Protein AF-0000000067284542 (afdb_homodimer)

Structure (mmCIF, N/CA/C/O backbone):
data_AF-0000000067284542-model_v1
#
loop_
_entity.id
_entity.type
_entity.pdbx_description
1 polymer 'GAF domain-containing protein'
#
loop_
_atom_site.group_PDB
_atom_site.id
_atom_site.type_symbol
_atom_site.label_atom_id
_atom_site.label_alt_id
_atom_site.label_comp_id
_atom_site.label_asym_id
_atom_site.label_entity_id
_atom_site.label_seq_id
_atom_site.pdbx_PDB_ins_code
_atom_site.Cartn_x
_atom_site.Cartn_y
_atom_site.Cartn_z
_atom_site.occupancy
_atom_site.B_iso_or_equiv
_atom_site.auth_seq_id
_atom_site.auth_comp_id
_atom_site.auth_asym_id
_atom_site.auth_atom_id
_atom_site.pdbx_PDB_model_num
ATOM 1 N N . MET A 1 1 ? 24.297 -19.547 13.609 1 17.02 1 MET A N 1
ATOM 2 C CA . MET A 1 1 ? 22.984 -20 13.156 1 17.02 1 MET A CA 1
ATOM 3 C C . MET A 1 1 ? 22.016 -18.828 13.039 1 17.02 1 MET A C 1
ATOM 5 O O . MET A 1 1 ? 21.391 -18.438 14.031 1 17.02 1 MET A O 1
ATOM 9 N N . SER A 1 2 ? 22.281 -17.828 12.344 1 18.28 2 SER A N 1
ATOM 10 C CA . SER A 1 2 ? 22.031 -16.391 12.359 1 18.28 2 SER A CA 1
ATOM 11 C C . SER A 1 2 ? 20.609 -16.062 11.906 1 18.28 2 SER A C 1
ATOM 13 O O . SER A 1 2 ? 20.219 -16.422 10.797 1 18.28 2 SER A O 1
ATOM 15 N N . ASP A 1 3 ? 19.688 -16.25 12.758 1 23.16 3 ASP A N 1
ATOM 16 C CA . ASP A 1 3 ? 18.234 -16.375 12.742 1 23.16 3 ASP A CA 1
ATOM 17 C C . ASP A 1 3 ? 17.609 -15.328 11.82 1 23.16 3 ASP A C 1
ATOM 19 O O . ASP A 1 3 ? 17.75 -14.125 12.047 1 23.16 3 ASP A O 1
ATOM 23 N N . LEU A 1 4 ? 17.766 -15.523 10.625 1 24.36 4 LEU A N 1
ATOM 24 C CA . LEU A 1 4 ? 17.438 -14.742 9.438 1 24.36 4 LEU A CA 1
ATOM 25 C C . LEU A 1 4 ? 16.047 -14.141 9.562 1 24.36 4 LEU A C 1
ATOM 27 O O . LEU A 1 4 ? 15.047 -14.867 9.602 1 24.36 4 LEU A O 1
ATOM 31 N N . ILE A 1 5 ? 15.891 -13.195 10.461 1 27.8 5 ILE A N 1
ATOM 32 C CA . ILE A 1 5 ? 14.773 -12.453 11.047 1 27.8 5 ILE A CA 1
ATOM 33 C C . ILE A 1 5 ? 13.859 -11.938 9.938 1 27.8 5 ILE A C 1
ATOM 35 O O . ILE A 1 5 ? 14.305 -11.234 9.023 1 27.8 5 ILE A O 1
ATOM 39 N N . LEU A 1 6 ? 13.07 -12.875 9.305 1 33.69 6 LEU A N 1
ATOM 40 C CA . LEU A 1 6 ? 11.875 -12.336 8.672 1 33.69 6 LEU A CA 1
ATOM 41 C C . LEU A 1 6 ? 11.68 -10.867 9.031 1 33.69 6 LEU A C 1
ATOM 43 O O . LEU A 1 6 ? 12.055 -10.438 10.125 1 33.69 6 LEU A O 1
ATOM 47 N N . PRO A 1 7 ? 11.656 -10.008 8.109 1 40 7 PRO A N 1
ATOM 48 C CA . PRO A 1 7 ? 11.328 -8.781 8.836 1 40 7 PRO A CA 1
ATOM 49 C C . PRO A 1 7 ? 10.406 -9.031 10.031 1 40 7 PRO A C 1
ATOM 51 O O . PRO A 1 7 ? 9.477 -9.828 9.938 1 40 7 PRO A O 1
ATOM 54 N N . LYS A 1 8 ? 10.953 -8.906 11.164 1 45.09 8 LYS A N 1
ATOM 55 C CA . LYS A 1 8 ? 10.383 -9.273 12.453 1 45.09 8 LYS A CA 1
ATOM 56 C C . LYS A 1 8 ? 8.875 -9.047 12.477 1 45.09 8 LYS A C 1
ATOM 58 O O . LYS A 1 8 ? 8.125 -9.852 13.023 1 45.09 8 LYS A O 1
ATOM 63 N N . ALA A 1 9 ? 8.586 -8.133 11.547 1 44.72 9 ALA A N 1
ATOM 64 C CA . ALA A 1 9 ? 7.191 -7.719 11.633 1 44.72 9 ALA A CA 1
ATOM 65 C C . ALA A 1 9 ? 6.281 -8.703 10.898 1 44.72 9 ALA A C 1
ATOM 67 O O . ALA A 1 9 ? 5.227 -9.086 11.414 1 44.72 9 ALA A O 1
ATOM 68 N N . ILE A 1 10 ? 6.648 -8.969 9.594 1 48.41 10 ILE A N 1
ATOM 69 C CA . ILE A 1 10 ? 5.852 -9.969 8.891 1 48.41 10 ILE A CA 1
ATOM 70 C C . ILE A 1 10 ? 5.961 -11.312 9.594 1 48.41 10 ILE A C 1
ATOM 72 O O . ILE A 1 10 ? 4.965 -12.023 9.758 1 48.41 10 ILE A O 1
ATOM 76 N N . LYS A 1 11 ? 7.184 -11.5 9.945 1 49.31 11 LYS A N 1
ATOM 77 C CA . LYS A 1 11 ? 7.363 -12.703 10.75 1 49.31 11 LYS A CA 1
ATOM 78 C C . LYS A 1 11 ? 6.461 -12.688 11.977 1 49.31 11 LYS A C 1
ATOM 80 O O . LYS A 1 11 ? 5.836 -13.695 12.305 1 49.31 11 LYS A O 1
ATOM 85 N N . SER A 1 12 ? 6.59 -11.492 12.602 1 50.06 12 SER A N 1
ATOM 86 C CA . SER A 1 12 ? 5.754 -11.359 13.789 1 50.06 12 SER A CA 1
ATOM 87 C C . SER A 1 12 ? 4.277 -11.492 13.445 1 50.06 12 SER A C 1
ATOM 89 O O . SER A 1 12 ? 3.512 -12.109 14.188 1 50.06 12 SER A O 1
ATOM 91 N N . LEU A 1 13 ? 3.959 -10.812 12.328 1 51.06 13 LEU A N 1
ATOM 92 C CA . LEU A 1 13 ? 2.582 -11 11.883 1 51.06 13 LEU A CA 1
ATOM 93 C C . LEU A 1 13 ? 2.279 -12.477 11.648 1 51.06 13 LEU A C 1
ATOM 95 O O . LEU A 1 13 ? 1.198 -12.953 12 1 51.06 13 LEU A O 1
ATOM 99 N N . LEU A 1 14 ? 3.299 -12.969 11.023 1 51.66 14 LEU A N 1
ATOM 100 C CA . LEU A 1 14 ? 3.113 -14.383 10.711 1 51.66 14 LEU A CA 1
ATOM 101 C C . LEU A 1 14 ? 3.221 -15.234 11.977 1 51.66 14 LEU A C 1
ATOM 103 O O . LEU A 1 14 ? 2.52 -16.234 12.117 1 51.66 14 LEU A O 1
ATOM 107 N N . ASP A 1 15 ? 4.078 -14.711 12.797 1 50.41 15 ASP A N 1
ATOM 108 C CA . ASP A 1 15 ? 4.332 -15.5 14 1 50.41 15 ASP A CA 1
ATOM 109 C C . ASP A 1 15 ? 3.318 -15.172 15.094 1 50.41 15 ASP A C 1
ATOM 111 O O . ASP A 1 15 ? 2.996 -16.016 15.922 1 50.41 15 ASP A O 1
ATOM 115 N N . THR A 1 16 ? 3.133 -13.852 15.297 1 47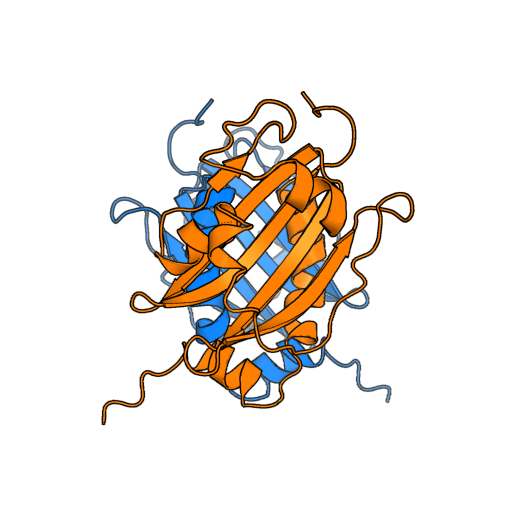 16 THR A N 1
ATOM 116 C CA . THR A 1 16 ? 2.391 -13.438 16.484 1 47 16 THR A CA 1
ATOM 117 C C . THR A 1 16 ? 0.889 -13.586 16.266 1 47 16 THR A C 1
ATOM 119 O O . THR A 1 16 ? 0.092 -13.305 17.156 1 47 16 THR A O 1
ATOM 122 N N . HIS A 1 17 ? 0.528 -14.398 15.531 1 41.69 17 HIS A N 1
ATOM 123 C CA . HIS A 1 17 ? -0.893 -14.641 15.312 1 41.69 17 HIS A CA 1
ATOM 124 C C . HIS A 1 17 ? -1.644 -13.336 15.07 1 41.69 17 HIS A C 1
ATOM 126 O O . HIS A 1 17 ? -2.848 -13.25 15.32 1 41.69 17 HIS A O 1
ATOM 132 N N . SER A 1 18 ? -0.883 -12.328 15.047 1 48.72 18 SER A N 1
ATOM 133 C CA . SER A 1 18 ? -1.688 -11.164 14.68 1 48.72 18 SER A CA 1
ATOM 134 C C . SER A 1 18 ? -2.264 -11.312 13.273 1 48.72 18 SER A C 1
ATOM 136 O O . SER A 1 18 ? -1.591 -11.82 12.375 1 48.72 18 SER A O 1
ATOM 138 N N . ASP A 1 19 ? -3.525 -11.312 13.125 1 57.19 19 ASP A N 1
ATOM 139 C CA . ASP A 1 19 ? -4.281 -11.508 11.891 1 57.19 19 ASP A CA 1
ATOM 140 C C . ASP A 1 19 ? -3.875 -10.484 10.836 1 57.19 19 ASP A C 1
ATOM 142 O O . ASP A 1 19 ? -4.188 -9.297 10.961 1 57.19 19 ASP A O 1
ATOM 146 N N . PRO A 1 20 ? -2.949 -10.922 9.922 1 62.97 20 PRO A N 1
ATOM 147 C CA . PRO A 1 20 ? -2.553 -10.008 8.852 1 62.97 20 PRO A CA 1
ATOM 148 C C . PRO A 1 20 ? -3.744 -9.297 8.211 1 62.97 20 PRO A C 1
ATOM 150 O O . PRO A 1 20 ? -3.594 -8.195 7.672 1 62.97 20 PRO A O 1
ATOM 153 N N . ASN A 1 21 ? -4.875 -9.867 8.297 1 65.88 21 ASN A N 1
ATOM 154 C CA . ASN A 1 21 ? -6.074 -9.273 7.727 1 65.88 21 ASN A CA 1
ATOM 155 C C . ASN A 1 21 ? -6.387 -7.918 8.359 1 65.88 21 ASN A C 1
ATOM 157 O O . ASN A 1 21 ? -6.895 -7.02 7.695 1 65.88 21 ASN A O 1
ATOM 161 N N . SER A 1 22 ? -6.004 -7.887 9.508 1 63.91 22 SER A N 1
ATOM 162 C CA . SER A 1 22 ? -6.355 -6.668 10.234 1 63.91 22 SER A CA 1
ATOM 163 C C . SER A 1 22 ? -5.59 -5.465 9.688 1 63.91 22 SER A C 1
ATOM 165 O O . SER A 1 22 ? -6.102 -4.344 9.688 1 63.91 22 SER A O 1
ATOM 167 N N . VAL A 1 23 ? -4.426 -5.641 9.234 1 65.25 23 VAL A N 1
ATOM 168 C CA . VAL A 1 23 ? -3.609 -4.551 8.711 1 65.25 23 VAL A CA 1
ATOM 169 C C . VAL A 1 23 ? -3.963 -4.297 7.246 1 65.25 23 VAL A C 1
ATOM 171 O O . VAL A 1 23 ? -4.09 -3.145 6.824 1 65.25 23 VAL A O 1
ATOM 174 N N . PHE A 1 24 ? -4.23 -5.258 6.598 1 77.69 24 PHE A N 1
ATOM 175 C CA . PHE A 1 24 ? -4.355 -5.113 5.152 1 77.69 24 PHE A CA 1
ATOM 176 C C . PHE A 1 2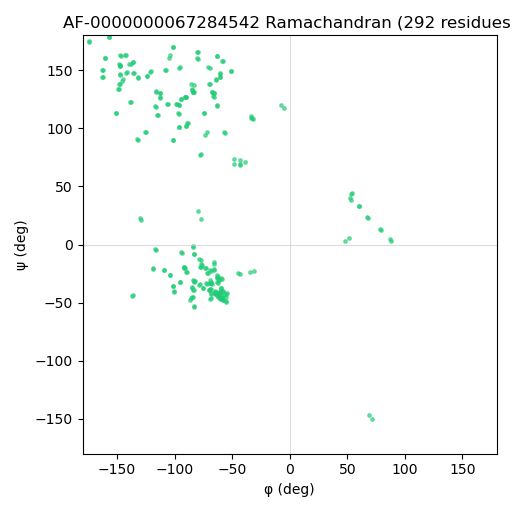4 ? -5.797 -4.809 4.762 1 77.69 24 PHE A C 1
ATOM 178 O O . PHE A 1 24 ? -6.047 -4.23 3.701 1 77.69 24 PHE A O 1
ATOM 185 N N . ALA A 1 25 ? -6.676 -5.125 5.633 1 78.31 25 ALA A N 1
ATOM 186 C CA . ALA A 1 25 ? -8.086 -4.906 5.324 1 78.31 25 ALA A CA 1
ATOM 187 C C . ALA A 1 25 ? -8.367 -3.428 5.074 1 78.31 25 ALA A C 1
ATOM 189 O O . ALA A 1 25 ? -9.008 -3.07 4.082 1 78.31 25 ALA A O 1
ATOM 190 N N . PRO A 1 26 ? -7.867 -2.59 5.938 1 74.62 26 PRO A N 1
ATOM 191 C CA . PRO A 1 26 ? -8.109 -1.178 5.629 1 74.62 26 PRO A CA 1
ATOM 192 C C . PRO A 1 26 ? -7.191 -0.647 4.531 1 74.62 26 PRO A C 1
ATOM 194 O O . PRO A 1 26 ? -7.512 0.349 3.881 1 74.62 26 PRO A O 1
ATOM 197 N N . LEU A 1 27 ? -6.145 -1.252 4.254 1 83.12 27 LEU A N 1
ATOM 198 C CA . LEU A 1 27 ? -5.117 -0.747 3.348 1 83.12 27 LEU A CA 1
ATOM 199 C C . LEU A 1 27 ? -5.469 -1.056 1.897 1 83.12 27 LEU A C 1
ATOM 201 O O . LEU A 1 27 ? -5.289 -0.211 1.017 1 83.12 27 LEU A O 1
ATOM 205 N N . LEU A 1 28 ? -6.008 -2.213 1.666 1 89.44 28 LEU A N 1
ATOM 206 C CA . LEU A 1 28 ? -6.156 -2.658 0.285 1 89.44 28 LEU A CA 1
ATOM 207 C C . LEU A 1 28 ? -7.219 -1.838 -0.44 1 89.44 28 LEU A C 1
ATOM 209 O O . LEU A 1 28 ? -7.043 -1.476 -1.605 1 89.44 28 LEU A O 1
ATOM 213 N N . PRO A 1 29 ? -8.344 -1.497 0.25 1 88.81 29 PRO A N 1
ATOM 214 C CA . PRO A 1 29 ? -9.281 -0.619 -0.456 1 88.81 29 PRO A CA 1
ATOM 215 C C . PRO A 1 29 ? -8.648 0.717 -0.849 1 88.81 29 PRO A C 1
ATOM 217 O O . PRO A 1 29 ? -8.898 1.219 -1.949 1 88.81 29 PRO A O 1
ATOM 220 N N . VAL A 1 30 ? -7.855 1.212 -0.046 1 86.44 30 VAL A N 1
ATOM 221 C CA . VAL A 1 30 ? -7.188 2.484 -0.302 1 86.44 30 VAL A CA 1
ATOM 222 C C . VAL A 1 30 ? -6.195 2.326 -1.451 1 86.44 30 VAL A C 1
ATOM 224 O O . VAL A 1 30 ? -6.137 3.172 -2.348 1 86.44 30 VAL A O 1
ATOM 227 N N . LEU A 1 31 ? -5.496 1.272 -1.45 1 89.75 31 LEU A N 1
ATOM 228 C CA . LEU A 1 31 ? -4.559 1.01 -2.537 1 89.75 31 LEU A CA 1
ATOM 229 C C . LEU A 1 31 ? -5.301 0.806 -3.855 1 89.75 31 LEU A C 1
ATOM 231 O O . LEU A 1 31 ? -4.848 1.269 -4.906 1 89.75 31 LEU A O 1
ATOM 235 N N . GLY A 1 32 ? -6.391 0.102 -3.725 1 92.12 32 GLY A N 1
ATOM 236 C CA . GLY A 1 32 ? -7.215 -0.051 -4.914 1 92.12 32 GLY A CA 1
ATOM 237 C C . GLY A 1 32 ? -7.617 1.273 -5.531 1 92.12 32 GLY A C 1
ATOM 238 O O . GLY A 1 32 ? -7.547 1.443 -6.75 1 92.12 32 GLY A O 1
ATOM 239 N N . GLU A 1 33 ? -7.973 2.158 -4.699 1 88.25 33 GLU A N 1
ATOM 240 C CA . GLU A 1 33 ? -8.383 3.484 -5.156 1 88.25 33 GLU A CA 1
ATOM 241 C C . GLU A 1 33 ? -7.203 4.258 -5.734 1 88.25 33 GLU A C 1
ATOM 243 O O . GLU A 1 33 ? -7.297 4.812 -6.832 1 88.25 33 GLU A O 1
ATOM 248 N N . VAL A 1 34 ? -6.125 4.238 -5.047 1 87.38 34 VAL A N 1
ATOM 249 C CA . VAL A 1 34 ? -4.961 5.031 -5.43 1 87.38 34 VAL A CA 1
ATOM 250 C C . VAL A 1 34 ? -4.363 4.48 -6.723 1 87.38 34 VAL A C 1
ATOM 252 O O . VAL A 1 34 ? -3.93 5.246 -7.59 1 87.38 34 VAL A O 1
ATOM 255 N N . LEU A 1 35 ? -4.434 3.223 -6.91 1 89.94 35 LEU A N 1
ATOM 256 C CA . LEU A 1 35 ? -3.844 2.59 -8.086 1 89.94 35 LEU A CA 1
ATOM 257 C C . LEU A 1 35 ? -4.875 2.439 -9.195 1 89.94 35 LEU A C 1
ATOM 259 O O . LEU A 1 35 ? -4.539 2.014 -10.305 1 89.94 35 LEU A O 1
ATOM 263 N N . GLN A 1 36 ? -6.098 2.775 -8.828 1 90 36 GLN A N 1
ATOM 264 C CA . GLN A 1 36 ? -7.211 2.664 -9.766 1 90 36 GLN A CA 1
ATOM 265 C C . GLN A 1 36 ? -7.289 1.262 -10.367 1 90 36 GLN A C 1
ATOM 267 O O . GLN A 1 36 ? -7.438 1.106 -11.578 1 90 36 GLN A O 1
ATOM 272 N N . CYS A 1 37 ? -7.129 0.3 -9.539 1 94.88 37 CYS A N 1
ATOM 273 C CA . CYS A 1 37 ? -7.25 -1.083 -9.984 1 94.88 37 CYS A CA 1
ATOM 274 C C . CYS A 1 37 ? -8.609 -1.663 -9.602 1 94.88 37 CYS A C 1
ATOM 276 O O . CYS A 1 37 ? -9.398 -1.009 -8.922 1 94.88 37 CYS A O 1
ATOM 278 N N . ASP A 1 38 ? -8.914 -2.857 -10.141 1 97.19 38 ASP A N 1
ATOM 279 C CA . ASP A 1 38 ? -10.211 -3.482 -9.938 1 97.19 38 ASP A CA 1
ATOM 280 C C . ASP A 1 38 ? -10.172 -4.477 -8.781 1 97.19 38 ASP A C 1
ATOM 282 O O . ASP A 1 38 ? -11.172 -4.672 -8.086 1 97.19 38 ASP A O 1
ATOM 286 N N . ARG A 1 39 ? -9.102 -5.062 -8.625 1 97.56 39 ARG A N 1
ATOM 287 C CA . ARG A 1 39 ? -8.867 -6.012 -7.547 1 97.56 39 ARG A CA 1
ATOM 288 C C . ARG A 1 39 ? -7.414 -5.965 -7.086 1 97.56 39 ARG A C 1
ATOM 290 O O . ARG A 1 39 ? -6.512 -5.719 -7.887 1 97.56 39 ARG A O 1
ATOM 297 N N . CYS A 1 40 ? -7.207 -6.184 -5.816 1 96.12 40 CYS A N 1
ATOM 298 C CA . CYS A 1 40 ? -5.871 -6.188 -5.223 1 96.12 40 CYS A CA 1
ATOM 299 C C . CYS A 1 40 ? -5.777 -7.223 -4.109 1 96.12 40 CYS A C 1
ATOM 301 O O . CYS A 1 40 ? -6.738 -7.43 -3.365 1 96.12 40 CYS A O 1
ATOM 303 N N . PHE A 1 41 ? -4.617 -7.871 -4.039 1 94.25 41 PHE A N 1
ATOM 304 C CA . PHE A 1 41 ? -4.449 -8.789 -2.922 1 94.25 41 PHE A CA 1
ATOM 305 C C . PHE A 1 41 ? -2.996 -8.836 -2.469 1 94.25 41 PHE A C 1
ATOM 307 O O . PHE A 1 41 ? -2.105 -8.352 -3.17 1 94.25 41 PHE A O 1
ATOM 314 N N . ILE A 1 42 ? -2.836 -9.344 -1.302 1 90.62 42 ILE A N 1
ATOM 315 C CA . ILE A 1 42 ? -1.512 -9.57 -0.732 1 90.62 42 ILE A CA 1
ATOM 316 C C . ILE A 1 42 ? -1.295 -11.062 -0.505 1 90.62 42 ILE A C 1
ATOM 318 O O . ILE A 1 42 ? -2.104 -11.719 0.154 1 90.62 42 ILE A O 1
ATOM 322 N N . TYR A 1 43 ? -0.284 -11.562 -1.184 1 91.81 43 TYR A N 1
ATOM 323 C CA . TYR A 1 43 ? 0.222 -12.906 -0.948 1 91.81 43 TYR A CA 1
ATOM 324 C C . TYR A 1 43 ? 1.419 -12.883 -0.006 1 91.81 43 TYR A C 1
ATOM 326 O O . TYR A 1 43 ? 2.4 -12.18 -0.255 1 91.81 43 TYR A O 1
ATOM 334 N N . LEU A 1 44 ? 1.279 -13.57 1.12 1 86.75 44 LEU A N 1
ATOM 335 C CA . LEU A 1 44 ? 2.422 -13.703 2.018 1 86.75 44 LEU A CA 1
ATOM 336 C C . LEU A 1 44 ? 2.979 -15.125 1.984 1 86.75 44 LEU A C 1
ATOM 338 O O . LEU A 1 44 ? 2.232 -16.078 1.77 1 86.75 44 LEU A O 1
ATOM 342 N N . ARG A 1 45 ? 4.262 -15.125 2.225 1 87.38 45 ARG A N 1
ATOM 343 C CA . ARG A 1 45 ? 4.898 -16.438 2.242 1 87.38 45 ARG A CA 1
ATOM 344 C C . ARG A 1 45 ? 6.059 -16.469 3.234 1 87.38 45 ARG A C 1
ATOM 346 O O . ARG A 1 45 ? 6.617 -15.422 3.574 1 87.38 45 ARG A O 1
ATOM 353 N N . ASN A 1 46 ? 6.297 -17.672 3.691 1 82.81 46 ASN A N 1
ATOM 354 C CA . ASN A 1 46 ? 7.512 -17.938 4.449 1 82.81 46 ASN A CA 1
ATOM 355 C C . ASN A 1 46 ? 8.609 -18.531 3.561 1 82.81 46 ASN A C 1
ATOM 357 O O . ASN A 1 46 ? 8.469 -19.641 3.045 1 82.81 46 ASN A O 1
ATOM 361 N N . PRO A 1 47 ? 9.664 -17.812 3.359 1 88.25 47 PRO A N 1
ATOM 362 C CA . PRO A 1 47 ? 10.68 -18.281 2.41 1 88.25 47 PRO A CA 1
ATOM 363 C C . PRO A 1 47 ? 11.367 -19.562 2.871 1 88.25 47 PRO A C 1
ATOM 365 O O . PRO A 1 47 ? 11.922 -20.297 2.051 1 88.25 47 PRO A O 1
ATOM 368 N N . GLN A 1 48 ? 11.359 -19.875 4.09 1 84.5 48 GLN A N 1
ATOM 369 C CA . GLN A 1 48 ? 12.023 -21.062 4.617 1 84.5 48 GLN A CA 1
ATOM 370 C C . GLN A 1 48 ? 11.133 -22.297 4.48 1 84.5 48 GLN A C 1
ATOM 372 O O . GLN A 1 48 ? 11.602 -23.359 4.074 1 84.5 48 GLN A O 1
ATOM 377 N N . THR A 1 49 ? 9.906 -22.156 4.824 1 84.19 49 THR A N 1
ATOM 378 C CA . THR A 1 49 ? 9.016 -23.312 4.812 1 84.19 49 THR A CA 1
ATOM 379 C C . THR A 1 49 ? 8.305 -23.422 3.469 1 84.19 49 THR A C 1
ATOM 381 O O . THR A 1 49 ? 7.715 -24.469 3.16 1 84.19 49 THR A O 1
ATOM 384 N N . LYS A 1 50 ? 8.266 -22.359 2.73 1 91 50 LYS A N 1
ATOM 385 C CA . LYS A 1 50 ? 7.617 -22.266 1.426 1 91 50 LYS A CA 1
ATOM 386 C C . LYS A 1 50 ? 6.102 -22.375 1.555 1 91 50 LYS A C 1
ATOM 388 O O . LYS A 1 50 ? 5.43 -22.844 0.639 1 91 50 LYS A O 1
ATOM 393 N N . LEU A 1 51 ? 5.633 -22.062 2.719 1 88 51 LEU A N 1
ATOM 394 C CA . LEU A 1 51 ? 4.195 -21.906 2.912 1 88 51 LEU A CA 1
ATOM 395 C C . LEU A 1 51 ? 3.75 -20.5 2.545 1 88 51 LEU A C 1
ATOM 397 O O . LEU A 1 51 ? 4.402 -19.516 2.918 1 88 51 LEU A O 1
ATOM 401 N N . GLY A 1 52 ? 2.625 -20.469 1.759 1 88.19 52 GLY A N 1
ATOM 402 C CA . GLY A 1 52 ? 2.115 -19.172 1.367 1 88.19 52 GLY A CA 1
ATOM 403 C C . GLY A 1 52 ? 0.601 -19.109 1.339 1 88.19 52 GLY A C 1
ATOM 404 O O . GLY A 1 52 ? -0.071 -20.141 1.368 1 88.19 52 GLY A O 1
ATOM 405 N N . LYS A 1 53 ? 0.148 -17.859 1.34 1 88.31 53 LYS A N 1
ATOM 406 C CA . LYS A 1 53 ? -1.295 -17.625 1.334 1 88.31 53 LYS A CA 1
ATOM 407 C C . LYS A 1 53 ? -1.624 -16.203 0.914 1 88.31 53 LYS A C 1
ATOM 409 O O . LYS A 1 53 ? -0.878 -15.266 1.222 1 88.31 53 LYS A O 1
ATOM 414 N N . ILE A 1 54 ? -2.732 -16.125 0.189 1 91.56 54 ILE A N 1
ATOM 415 C CA . ILE A 1 54 ? -3.322 -14.789 0.052 1 91.56 54 ILE A CA 1
ATOM 416 C C . ILE A 1 54 ? -4.004 -14.391 1.358 1 91.56 54 ILE A C 1
ATOM 418 O O . ILE A 1 54 ? -5.047 -14.945 1.718 1 91.56 54 ILE A O 1
ATOM 422 N N . VAL A 1 55 ? -3.453 -13.383 2.027 1 84.38 55 VAL A N 1
ATOM 423 C CA . VAL A 1 55 ? -3.865 -13.094 3.398 1 84.38 55 VAL A CA 1
ATOM 424 C C . VAL A 1 55 ? -5.039 -12.117 3.389 1 84.38 55 VAL A C 1
ATOM 426 O O . VAL A 1 55 ? -5.758 -11.992 4.383 1 84.38 55 VAL A O 1
ATOM 429 N N . HIS A 1 56 ? -5.16 -11.375 2.328 1 86.94 56 HIS A N 1
ATOM 430 C CA . HIS A 1 56 ? -6.277 -10.453 2.16 1 86.94 56 HIS A CA 1
ATOM 431 C C . HIS A 1 56 ? -6.43 -10.031 0.703 1 86.94 56 HIS A C 1
ATOM 433 O O . HIS A 1 56 ? -5.445 -9.977 -0.038 1 86.94 56 HIS A O 1
ATOM 439 N N . TRP A 1 57 ? -7.684 -9.742 0.365 1 92.44 57 TRP A N 1
ATOM 440 C CA . TRP A 1 57 ? -7.945 -9.242 -0.98 1 92.44 57 TRP A CA 1
ATOM 441 C C . TRP A 1 57 ? -9.133 -8.281 -0.981 1 92.44 57 TRP A C 1
ATOM 443 O O . TRP A 1 57 ? -9.906 -8.242 -0.024 1 92.44 57 TRP A O 1
ATOM 453 N N . TRP A 1 58 ? -9.125 -7.438 -1.941 1 93 58 TRP A N 1
ATOM 454 C CA . TRP A 1 58 ? -10.156 -6.434 -2.16 1 93 58 TRP A CA 1
ATOM 455 C C . TRP A 1 58 ? -10.547 -6.363 -3.633 1 93 58 TRP A C 1
ATOM 457 O O . TRP A 1 58 ? -9.719 -6.609 -4.512 1 93 58 TRP A O 1
ATOM 467 N N . ARG A 1 59 ? -11.789 -6.051 -3.818 1 96.06 59 ARG A N 1
ATOM 468 C CA . ARG A 1 59 ? -12.25 -5.785 -5.18 1 96.06 59 ARG A CA 1
ATOM 469 C C . ARG A 1 59 ? -13.141 -4.547 -5.227 1 96.06 59 ARG A C 1
ATOM 471 O O . ARG A 1 59 ? -13.836 -4.238 -4.254 1 96.06 59 ARG A O 1
ATOM 478 N N . ARG A 1 60 ? -13.227 -3.977 -6.344 1 95 60 ARG A N 1
ATOM 479 C CA . ARG A 1 60 ? -13.891 -2.693 -6.531 1 95 60 ARG A CA 1
ATOM 480 C C . ARG A 1 60 ? -15.406 -2.854 -6.496 1 95 60 ARG A C 1
ATOM 482 O O . ARG A 1 60 ? -16.125 -1.959 -6.035 1 95 60 ARG A O 1
ATOM 489 N N . ASN A 1 61 ? -15.867 -3.932 -7.047 1 95.19 61 ASN A N 1
ATOM 490 C CA . ASN A 1 61 ? -17.297 -4.223 -7.043 1 95.19 61 ASN A CA 1
ATOM 491 C C . ASN A 1 61 ? -17.562 -5.715 -7.211 1 95.19 61 ASN A C 1
ATOM 493 O O . ASN A 1 61 ? -16.641 -6.5 -7.406 1 95.19 61 ASN A O 1
ATOM 497 N N . GLN A 1 62 ? -18.828 -6.129 -7.199 1 95.31 62 GLN A N 1
ATOM 498 C CA . GLN A 1 62 ? -19.203 -7.539 -7.137 1 95.31 62 GLN A CA 1
ATOM 499 C C . GLN A 1 62 ? -19.062 -8.211 -8.5 1 95.31 62 GLN A C 1
ATOM 501 O O . GLN A 1 62 ? -19.094 -9.438 -8.602 1 95.31 62 GLN A O 1
ATOM 506 N N . GLN A 1 63 ? -18.891 -7.48 -9.578 1 94.88 63 GLN A N 1
ATOM 507 C CA . GLN A 1 63 ? -18.719 -8.062 -10.906 1 94.88 63 GLN A CA 1
ATOM 508 C C . GLN A 1 63 ? -17.312 -8.617 -11.086 1 94.88 63 GLN A C 1
ATOM 510 O O . GLN A 1 63 ? -17.062 -9.398 -12.008 1 94.88 63 GLN A O 1
ATOM 515 N N . ILE A 1 64 ? -16.469 -8.18 -10.227 1 96.06 64 ILE A N 1
ATOM 516 C CA . ILE A 1 64 ? -15.086 -8.664 -10.258 1 96.06 64 ILE A CA 1
ATOM 517 C C . ILE A 1 64 ? -14.984 -9.977 -9.492 1 96.06 64 ILE A C 1
ATOM 519 O O . ILE A 1 64 ? -15.461 -10.086 -8.359 1 96.06 64 ILE A O 1
ATOM 523 N N . PRO A 1 65 ? -14.352 -10.953 -10.125 1 95.06 65 PRO A N 1
ATOM 524 C CA . PRO A 1 65 ? -14.281 -12.266 -9.469 1 95.06 65 PRO A CA 1
ATOM 525 C C . PRO A 1 65 ? -13.555 -12.211 -8.125 1 95.06 65 PRO A C 1
ATOM 527 O O . PRO A 1 65 ? -12.578 -11.477 -7.973 1 95.06 65 PRO A O 1
ATOM 530 N N . GLU A 1 66 ? -13.992 -13.047 -7.207 1 94.56 66 GLU A N 1
ATOM 531 C CA . GLU A 1 66 ? -13.367 -13.172 -5.895 1 94.56 66 GLU A CA 1
ATOM 532 C C . GLU A 1 66 ? -12.109 -14.039 -5.965 1 94.56 66 GLU A C 1
ATOM 534 O O . GLU A 1 66 ? -11.914 -14.781 -6.926 1 94.56 66 GLU A O 1
ATOM 539 N N . ILE A 1 67 ? -11.32 -13.852 -4.984 1 92.25 67 ILE A N 1
ATOM 540 C CA . ILE A 1 67 ? -10.234 -14.805 -4.75 1 92.25 67 ILE A CA 1
ATOM 541 C C . ILE A 1 67 ? -10.719 -15.914 -3.828 1 92.25 67 ILE A C 1
ATOM 543 O O . ILE A 1 67 ? -11.203 -15.656 -2.723 1 92.25 67 ILE A O 1
ATOM 547 N N . THR A 1 68 ? -10.555 -17.062 -4.215 1 84.62 68 THR A N 1
ATOM 548 C CA . THR A 1 68 ? -11.188 -18.156 -3.469 1 84.62 68 THR A CA 1
ATOM 549 C C . THR A 1 68 ? -10.141 -18.984 -2.725 1 84.62 68 THR A C 1
ATOM 551 O O . THR A 1 68 ? -10.461 -19.672 -1.755 1 84.62 68 THR A O 1
ATOM 554 N N . ASP A 1 69 ? -9.016 -18.984 -3.076 1 81.44 69 ASP A N 1
ATOM 555 C CA . ASP A 1 69 ? -7.961 -19.75 -2.41 1 81.44 69 ASP A CA 1
ATOM 556 C C . ASP A 1 69 ? -7.199 -18.875 -1.415 1 81.44 69 ASP A C 1
ATOM 558 O O . ASP A 1 69 ? -6.332 -18.094 -1.806 1 81.44 69 ASP A O 1
ATOM 562 N N . THR A 1 70 ? -7.594 -19.078 -0.076 1 80.69 70 THR A N 1
ATOM 563 C CA . THR A 1 70 ? -6.992 -18.203 0.927 1 80.69 70 THR A CA 1
ATOM 564 C C . THR A 1 70 ? -6.426 -19.031 2.084 1 80.69 70 THR A C 1
ATOM 566 O O . THR A 1 70 ? -6.219 -18.5 3.18 1 80.69 70 THR A O 1
ATOM 569 N N . ASP A 1 71 ? -6.133 -20.312 1.804 1 84.62 71 ASP A N 1
ATOM 570 C CA . ASP A 1 71 ? -5.551 -21.172 2.836 1 84.62 71 ASP A CA 1
ATOM 571 C C . ASP A 1 71 ? -4.031 -21.219 2.703 1 84.62 71 ASP A C 1
ATOM 573 O O . ASP A 1 71 ? -3.492 -21.062 1.606 1 84.62 71 ASP A O 1
ATOM 577 N N . TRP A 1 72 ? -3.486 -21.438 3.834 1 86.56 72 TRP A N 1
ATOM 578 C CA . TRP A 1 72 ? -2.053 -21.703 3.805 1 86.56 72 TRP A CA 1
ATOM 579 C C . TRP A 1 72 ? -1.761 -23.016 3.088 1 86.56 72 TRP A C 1
ATOM 581 O O . TRP A 1 72 ? -2.381 -24.047 3.383 1 86.56 72 TRP A O 1
ATOM 591 N N . ARG A 1 73 ? -0.893 -22.969 2.113 1 90.5 73 ARG A N 1
ATOM 592 C CA . ARG A 1 73 ? -0.498 -24.172 1.378 1 90.5 73 ARG A CA 1
ATOM 593 C C . ARG A 1 73 ? 0.99 -24.141 1.047 1 90.5 73 ARG A C 1
ATOM 595 O O . ARG A 1 73 ? 1.578 -23.062 0.894 1 90.5 73 ARG A O 1
ATOM 602 N N . LEU A 1 74 ? 1.48 -25.344 1.025 1 93.56 74 LEU A N 1
ATOM 603 C CA . LEU A 1 74 ? 2.83 -25.484 0.493 1 93.56 74 LEU A CA 1
ATOM 604 C C . LEU A 1 74 ? 2.867 -25.141 -0.993 1 93.56 74 LEU A C 1
ATOM 606 O O . LEU A 1 74 ? 2.049 -25.641 -1.769 1 93.56 74 LEU A O 1
ATOM 610 N N . GLU A 1 75 ? 3.752 -24.344 -1.336 1 94.69 75 GLU A N 1
ATOM 611 C CA . GLU A 1 75 ? 3.9 -24 -2.748 1 94.69 75 GLU A CA 1
ATOM 612 C C . GLU A 1 75 ? 4.379 -25.203 -3.561 1 94.69 75 GLU A C 1
ATOM 614 O O . GLU A 1 75 ? 5.367 -25.844 -3.203 1 94.69 75 GLU A O 1
ATOM 619 N N . PRO A 1 76 ? 3.68 -25.406 -4.625 1 95.31 76 PRO A N 1
ATOM 620 C CA . PRO A 1 76 ? 4.172 -26.5 -5.473 1 95.31 76 PRO A CA 1
ATOM 621 C C . PRO A 1 76 ? 5.59 -26.25 -5.988 1 95.31 76 PRO A C 1
ATOM 623 O O . PRO A 1 76 ? 5.926 -25.125 -6.363 1 95.31 76 PRO A O 1
ATOM 626 N N . GLU A 1 77 ? 6.387 -27.266 -6.102 1 94.88 77 GLU A N 1
ATOM 627 C CA . GLU A 1 77 ? 7.762 -27.156 -6.574 1 94.88 77 GLU A CA 1
ATOM 628 C C . GLU A 1 77 ? 7.812 -26.656 -8.016 1 94.88 77 GLU A C 1
ATOM 630 O O . GLU A 1 77 ? 8.789 -26.016 -8.422 1 94.88 77 GLU A O 1
ATOM 635 N N . SER A 1 78 ? 6.73 -26.922 -8.766 1 96.06 78 SER A N 1
ATOM 636 C CA . SER A 1 78 ? 6.695 -26.578 -10.18 1 96.06 78 SER A CA 1
ATOM 637 C C . SER A 1 78 ? 6.293 -25.109 -10.383 1 96.06 78 SER A C 1
ATOM 639 O O . SER A 1 78 ? 6.41 -24.578 -11.492 1 96.06 78 SER A O 1
ATOM 641 N N . LEU A 1 79 ? 5.895 -24.453 -9.367 1 96.44 79 LEU A N 1
ATOM 642 C CA . LEU A 1 79 ? 5.273 -23.141 -9.484 1 96.44 79 LEU A CA 1
ATOM 643 C C . LEU A 1 79 ? 6.211 -22.156 -10.188 1 96.44 79 LEU A C 1
ATOM 645 O O . LEU A 1 79 ? 5.801 -21.469 -11.125 1 96.44 79 LEU A O 1
ATOM 649 N N . PRO A 1 80 ? 7.527 -22.188 -9.891 1 96.31 80 PRO A N 1
ATOM 650 C CA . PRO A 1 80 ? 8.398 -21.234 -10.57 1 96.31 80 PRO A CA 1
ATOM 651 C C . PRO A 1 80 ? 8.547 -21.531 -12.062 1 96.31 80 PRO A C 1
ATOM 653 O O . PRO A 1 80 ? 8.828 -20.625 -12.852 1 96.31 80 PRO A O 1
ATOM 656 N N . THR A 1 81 ? 8.312 -22.688 -12.438 1 96.38 81 THR A N 1
ATOM 657 C CA . THR A 1 81 ? 8.383 -23.047 -13.844 1 96.38 81 THR A CA 1
ATOM 658 C C . THR A 1 81 ? 7.086 -22.688 -14.562 1 96.38 81 THR A C 1
ATOM 660 O O . THR A 1 81 ? 7.098 -22.312 -15.734 1 96.38 81 THR A O 1
ATOM 663 N N . GLU A 1 82 ? 6.008 -22.75 -13.914 1 96.81 82 GLU A N 1
ATOM 664 C CA . GLU A 1 82 ? 4.688 -22.5 -14.477 1 96.81 82 GLU A CA 1
ATOM 665 C C . GLU A 1 82 ? 4.375 -21 -14.523 1 96.81 82 GLU A C 1
ATOM 667 O O . GLU A 1 82 ? 3.615 -20.547 -15.375 1 96.81 82 GLU A O 1
ATOM 672 N N . ASP A 1 83 ? 4.898 -20.328 -13.602 1 97.94 83 ASP A N 1
ATOM 673 C CA . ASP A 1 83 ? 4.578 -18.906 -13.43 1 97.94 83 ASP A CA 1
ATOM 674 C C . ASP A 1 83 ? 5.844 -18.062 -13.438 1 97.94 83 ASP A C 1
ATOM 676 O O . ASP A 1 83 ? 6.461 -17.844 -12.391 1 97.94 83 ASP A O 1
ATOM 680 N N . PRO A 1 84 ? 6.16 -17.5 -14.602 1 98.44 84 PRO A N 1
ATOM 681 C CA . PRO A 1 84 ? 7.375 -16.672 -14.703 1 98.44 84 PRO A CA 1
ATOM 682 C C . PRO A 1 84 ? 7.363 -15.484 -13.75 1 98.44 84 PRO A C 1
ATOM 684 O O . PRO A 1 84 ? 8.422 -15.039 -13.289 1 98.44 84 PRO A O 1
ATOM 687 N N . LEU A 1 85 ? 6.25 -14.953 -13.414 1 98.56 85 LEU A N 1
ATOM 688 C CA . LEU A 1 85 ? 6.156 -13.844 -12.469 1 98.56 85 LEU A CA 1
ATOM 689 C C . LEU A 1 85 ? 6.629 -14.266 -11.086 1 98.56 85 LEU A C 1
ATOM 691 O O . LEU A 1 85 ? 7.375 -13.539 -10.43 1 98.56 85 LEU A O 1
ATOM 695 N N . PHE A 1 86 ? 6.211 -15.445 -10.719 1 98.19 86 PHE A N 1
ATOM 696 C CA . PHE A 1 86 ? 6.625 -15.945 -9.414 1 98.19 86 PHE A CA 1
ATOM 697 C C . PHE A 1 86 ? 8.117 -16.25 -9.398 1 98.19 86 PHE A C 1
ATOM 699 O O . PHE A 1 86 ? 8.797 -15.984 -8.406 1 98.19 86 PHE A O 1
ATOM 706 N N . ALA A 1 87 ? 8.578 -16.766 -10.453 1 98.44 87 ALA A N 1
ATOM 707 C CA . ALA A 1 87 ? 10.008 -17.047 -10.57 1 98.44 87 ALA A CA 1
ATOM 708 C C . ALA A 1 87 ? 10.82 -15.758 -10.406 1 98.44 87 ALA A C 1
ATOM 710 O O . ALA A 1 87 ? 11.828 -15.742 -9.688 1 98.44 87 ALA A O 1
ATOM 711 N N . ALA A 1 88 ? 10.422 -14.742 -11.047 1 98.12 88 ALA A N 1
ATOM 712 C CA . ALA A 1 88 ? 11.102 -13.453 -10.938 1 98.12 88 ALA A CA 1
ATOM 713 C C . ALA A 1 88 ? 11.078 -12.945 -9.492 1 98.12 88 ALA A C 1
ATOM 715 O O . ALA A 1 88 ? 12.07 -12.406 -9.008 1 98.12 88 ALA A O 1
ATOM 716 N N . ALA A 1 89 ? 9.953 -13.148 -8.844 1 97.69 89 ALA A N 1
ATOM 717 C CA . ALA A 1 89 ? 9.805 -12.727 -7.453 1 97.69 89 ALA A CA 1
ATOM 718 C C . ALA A 1 89 ? 10.781 -13.477 -6.551 1 97.69 89 ALA A C 1
ATOM 720 O O . ALA A 1 89 ? 11.422 -12.883 -5.684 1 97.69 89 ALA A O 1
ATOM 721 N N . LEU A 1 90 ? 10.891 -14.75 -6.793 1 97.44 90 LEU A N 1
ATOM 722 C CA . LEU A 1 90 ? 11.773 -15.578 -5.977 1 97.44 90 LEU A CA 1
ATOM 723 C C . LEU A 1 90 ? 13.227 -15.133 -6.129 1 97.44 90 LEU A C 1
ATOM 725 O O . LEU A 1 90 ? 14.016 -15.242 -5.188 1 97.44 90 LEU A O 1
ATOM 729 N N . ARG A 1 91 ? 13.508 -14.586 -7.285 1 97.5 91 ARG A N 1
ATOM 730 C CA . ARG A 1 91 ? 14.852 -14.086 -7.539 1 97.5 91 ARG A CA 1
ATOM 731 C C . ARG A 1 91 ? 15.023 -12.672 -6.98 1 97.5 91 ARG A C 1
ATOM 733 O O . ARG A 1 91 ? 16.094 -12.07 -7.125 1 97.5 91 ARG A O 1
ATOM 740 N N . THR A 1 92 ? 14 -12.133 -6.41 1 95.44 92 THR A N 1
ATOM 741 C CA . THR A 1 92 ? 13.953 -10.781 -5.867 1 95.44 92 THR A CA 1
ATOM 742 C C . THR A 1 92 ? 14.234 -9.75 -6.953 1 95.44 92 THR A C 1
ATOM 744 O O . THR A 1 92 ? 14.898 -8.734 -6.699 1 95.44 92 THR A O 1
ATOM 747 N N . ASP A 1 93 ? 13.797 -10.07 -8.188 1 95.5 93 ASP A N 1
ATOM 748 C CA . ASP A 1 93 ? 13.844 -9.094 -9.273 1 95.5 93 ASP A CA 1
ATOM 749 C C . ASP A 1 93 ? 12.938 -7.898 -8.969 1 95.5 93 ASP A C 1
ATOM 751 O O . ASP A 1 93 ? 12.062 -7.98 -8.102 1 95.5 93 ASP A O 1
ATOM 755 N N . PRO A 1 94 ? 13.172 -6.777 -9.688 1 92.62 94 PRO A N 1
ATOM 756 C CA . PRO A 1 94 ? 12.234 -5.66 -9.539 1 92.62 94 PRO A CA 1
ATOM 757 C C . PRO A 1 94 ? 10.797 -6.043 -9.891 1 92.62 94 PRO A C 1
ATOM 759 O O . PRO A 1 94 ? 10.57 -7.027 -10.602 1 92.62 94 PRO A O 1
ATOM 762 N N . SER A 1 95 ? 9.852 -5.258 -9.359 1 93.56 95 SER A N 1
ATOM 763 C CA . SER A 1 95 ? 8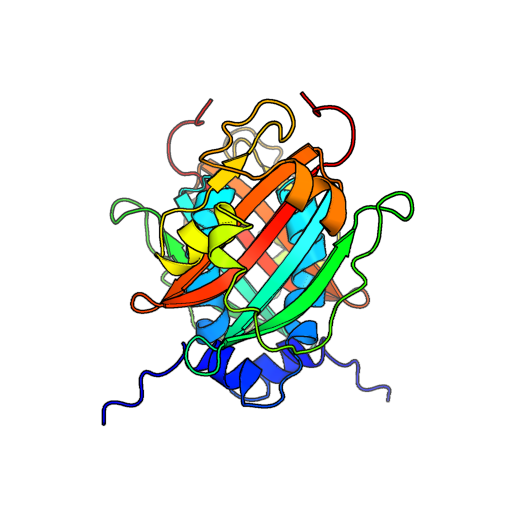.438 -5.461 -9.656 1 93.56 95 SER A CA 1
ATOM 764 C C . SER A 1 95 ? 8.195 -5.535 -11.156 1 93.56 95 SER A C 1
ATOM 766 O O . SER A 1 95 ? 8.914 -4.91 -11.938 1 93.56 95 SER A O 1
ATOM 768 N N . VAL A 1 96 ? 7.211 -6.277 -11.555 1 96.88 96 VAL A N 1
ATOM 769 C CA . VAL A 1 96 ? 6.898 -6.461 -12.969 1 96.88 96 VAL A CA 1
ATOM 770 C C . VAL A 1 96 ? 5.555 -5.816 -13.297 1 96.88 96 VAL A C 1
ATOM 772 O O . VAL A 1 96 ? 4.574 -6.012 -12.57 1 96.88 96 VAL A O 1
ATOM 775 N N . TYR A 1 97 ? 5.539 -5.027 -14.336 1 95.56 97 TYR A N 1
ATOM 776 C CA . TYR A 1 97 ? 4.328 -4.398 -14.859 1 95.56 97 TYR A CA 1
ATOM 777 C C . TYR A 1 97 ? 3.875 -5.066 -16.156 1 95.56 97 TYR A C 1
ATOM 779 O O . TYR A 1 97 ? 4.637 -5.141 -17.125 1 95.56 97 TYR A O 1
ATOM 787 N N . VAL A 1 98 ? 2.672 -5.566 -16.094 1 97 98 VAL A N 1
ATOM 788 C CA . VAL A 1 98 ? 2.096 -6.164 -17.297 1 97 98 VAL A CA 1
ATOM 789 C C . VAL A 1 98 ? 0.887 -5.348 -17.75 1 97 98 VAL A C 1
ATOM 791 O O . VAL A 1 98 ? -0.168 -5.383 -17.109 1 97 98 VAL A O 1
ATOM 794 N N . GLU A 1 99 ? 0.979 -4.695 -18.844 1 95.38 99 GLU A N 1
ATOM 795 C CA . GLU A 1 99 ? -0.071 -3.807 -19.328 1 95.38 99 GLU A CA 1
ATOM 796 C C . GLU A 1 99 ? -1.206 -4.598 -19.969 1 95.38 99 GLU A C 1
ATOM 798 O O . GLU A 1 99 ? -2.355 -4.152 -19.984 1 95.38 99 GLU A O 1
ATOM 803 N N . ASP A 1 100 ? -0.788 -5.641 -20.578 1 96.69 100 ASP A N 1
ATOM 804 C CA . ASP A 1 100 ? -1.754 -6.496 -21.266 1 96.69 100 ASP A CA 1
ATOM 805 C C . ASP A 1 100 ? -1.278 -7.945 -21.297 1 96.69 100 ASP A C 1
ATOM 807 O O . ASP A 1 100 ? -0.361 -8.289 -22.047 1 96.69 100 ASP A O 1
ATOM 811 N N . VAL A 1 101 ? -2.01 -8.797 -20.578 1 97.38 101 VAL A N 1
ATOM 812 C CA . VAL A 1 101 ? -1.645 -10.195 -20.422 1 97.38 101 VAL A CA 1
ATOM 813 C C . VAL A 1 101 ? -1.665 -10.891 -21.781 1 97.38 101 VAL A C 1
ATOM 815 O O . VAL A 1 101 ? -0.834 -11.758 -22.062 1 97.38 101 VAL A O 1
ATOM 818 N N . GLU A 1 102 ? -2.535 -10.477 -22.656 1 95.69 102 GLU A N 1
ATOM 819 C CA . GLU A 1 102 ? -2.738 -11.148 -23.938 1 95.69 102 GLU A CA 1
ATOM 820 C C . GLU A 1 102 ? -1.556 -10.914 -24.875 1 95.69 102 GLU A C 1
ATOM 822 O O . GLU A 1 102 ? -1.27 -11.75 -25.734 1 95.69 102 GLU A O 1
ATOM 827 N N . THR A 1 103 ? -0.842 -9.812 -24.641 1 96.5 103 THR A N 1
ATOM 828 C CA . THR A 1 103 ? 0.191 -9.469 -25.609 1 96.5 103 THR A CA 1
ATOM 829 C C . THR A 1 103 ? 1.574 -9.516 -24.969 1 96.5 103 THR A C 1
ATOM 831 O O . THR A 1 103 ? 2.59 -9.422 -25.672 1 96.5 103 THR A O 1
ATOM 834 N N . ALA A 1 104 ? 1.613 -9.742 -23.75 1 97.12 104 ALA A N 1
ATOM 835 C CA . ALA A 1 104 ? 2.898 -9.758 -23.047 1 97.12 104 ALA A CA 1
ATOM 836 C C . ALA A 1 104 ? 3.73 -10.969 -23.453 1 97.12 104 ALA A C 1
ATOM 838 O O . ALA A 1 104 ? 3.182 -12.008 -23.828 1 97.12 104 ALA A O 1
ATOM 839 N N . SER A 1 105 ? 4.996 -10.797 -23.375 1 97.62 105 SER A N 1
ATOM 840 C CA . SER A 1 105 ? 5.922 -11.875 -23.719 1 97.62 105 SER A CA 1
ATOM 841 C C . SER A 1 105 ? 5.762 -13.055 -22.766 1 97.62 105 SER A C 1
ATOM 843 O O . SER A 1 105 ? 5.609 -12.875 -21.562 1 97.62 105 SER A O 1
ATOM 845 N N . PRO A 1 106 ? 5.879 -14.242 -23.312 1 96.69 106 PRO A N 1
ATOM 846 C CA . PRO A 1 106 ? 5.797 -15.438 -22.469 1 96.69 106 PRO A CA 1
ATOM 847 C C . PRO A 1 106 ? 6.957 -15.547 -21.484 1 96.69 106 PRO A C 1
ATOM 849 O O . PRO A 1 106 ? 6.879 -16.312 -20.516 1 96.69 106 PRO A O 1
ATOM 852 N N . GLU A 1 107 ? 7.988 -14.805 -21.688 1 96.44 107 GLU A N 1
ATOM 853 C CA . GLU A 1 107 ? 9.109 -14.789 -20.766 1 96.44 107 GLU A CA 1
ATOM 854 C C . GLU A 1 107 ? 8.75 -14.031 -19.484 1 96.44 107 GLU A C 1
ATOM 856 O O . GLU A 1 107 ? 9.359 -14.25 -18.438 1 96.44 107 GLU A O 1
ATOM 861 N N . VAL A 1 108 ? 7.754 -13.258 -19.688 1 97.31 108 VAL A N 1
ATOM 862 C CA . VAL A 1 108 ? 7.371 -12.391 -18.562 1 97.31 108 VAL A CA 1
ATOM 863 C C . VAL A 1 108 ? 6.164 -12.984 -17.844 1 97.31 108 VAL A C 1
ATOM 865 O O . VAL A 1 108 ? 6.09 -12.953 -16.625 1 97.31 108 VAL A O 1
ATOM 868 N N . ILE A 1 109 ? 5.266 -13.492 -18.625 1 98.38 109 ILE A N 1
ATOM 869 C CA . ILE A 1 109 ? 4.016 -13.945 -18.031 1 98.38 109 ILE A CA 1
ATOM 870 C C . ILE A 1 109 ? 3.471 -15.133 -18.828 1 98.38 109 ILE A C 1
ATOM 872 O O . ILE A 1 109 ? 3.551 -15.156 -20.062 1 98.38 109 ILE A O 1
ATOM 876 N N . ASN A 1 110 ? 2.975 -16.125 -18.078 1 98.25 110 ASN A N 1
ATOM 877 C CA . ASN A 1 110 ? 2.248 -17.25 -18.656 1 98.25 110 ASN A CA 1
ATOM 878 C C . ASN A 1 110 ? 0.754 -16.953 -18.766 1 98.25 110 ASN A C 1
ATOM 880 O O . ASN A 1 110 ? 0.025 -17.062 -17.781 1 98.25 110 ASN A O 1
ATOM 884 N N . LYS A 1 111 ? 0.354 -16.688 -19.938 1 97.44 111 LYS A N 1
ATOM 885 C CA . LYS A 1 111 ? -1.019 -16.266 -20.203 1 97.44 111 LYS A CA 1
ATOM 886 C C . LYS A 1 111 ? -2.018 -17.312 -19.719 1 97.44 111 LYS A C 1
ATOM 888 O O . LYS A 1 111 ? -3.006 -16.984 -19.062 1 97.44 111 LYS A O 1
ATOM 893 N N . GLU A 1 112 ? -1.781 -18.5 -20.047 1 96.69 112 GLU A N 1
ATOM 894 C CA . GLU A 1 112 ? -2.701 -19.562 -19.688 1 96.69 112 GLU A CA 1
ATOM 895 C C . GLU A 1 112 ? -2.814 -19.703 -18.156 1 96.69 112 GLU A C 1
ATOM 897 O O . GLU A 1 112 ? -3.918 -19.812 -17.625 1 96.69 112 GLU A O 1
ATOM 902 N N . PHE A 1 113 ? -1.699 -19.656 -17.562 1 95.94 113 PHE A N 1
ATOM 903 C CA . PHE A 1 113 ? -1.683 -19.734 -16.109 1 95.94 113 PHE A CA 1
ATOM 904 C C . PHE A 1 113 ? -2.498 -18.609 -15.492 1 95.94 113 PHE A C 1
ATOM 906 O O . PHE A 1 113 ? -3.32 -18.844 -14.602 1 95.94 113 PHE A O 1
ATOM 913 N N . GLU A 1 114 ? -2.305 -17.375 -15.961 1 96.75 114 GLU A N 1
ATOM 914 C CA . GLU A 1 114 ? -3 -16.203 -15.438 1 96.75 114 GLU A CA 1
ATOM 915 C C . GLU A 1 114 ? -4.504 -16.297 -15.68 1 96.75 114 GLU A C 1
ATOM 917 O O . GLU A 1 114 ? -5.301 -15.93 -14.82 1 96.75 114 GLU A O 1
ATOM 922 N N . HIS A 1 115 ? -4.879 -16.766 -16.828 1 94.56 115 HIS A N 1
ATOM 923 C CA . HIS A 1 115 ? -6.293 -16.922 -17.156 1 94.56 115 HIS A CA 1
ATOM 924 C C . HIS A 1 115 ? -6.961 -17.938 -16.234 1 94.56 115 HIS A C 1
ATOM 926 O O . HIS A 1 115 ? -8.07 -17.703 -15.742 1 94.56 115 HIS A O 1
ATOM 932 N N . GLN A 1 116 ? -6.297 -18.969 -16.016 1 92.81 116 GLN A N 1
ATOM 933 C CA . GLN A 1 116 ? -6.863 -20.047 -15.211 1 92.81 116 GLN A CA 1
ATOM 934 C C . GLN A 1 116 ? -6.992 -19.641 -13.75 1 92.81 116 GLN A C 1
ATOM 936 O O . GLN A 1 116 ? -7.945 -20.031 -13.07 1 92.81 116 GLN A O 1
ATOM 941 N N . ASN A 1 117 ? -6.098 -18.859 -13.32 1 93 117 ASN A N 1
ATOM 942 C CA . ASN A 1 117 ? -6.02 -18.641 -11.883 1 93 117 ASN A CA 1
ATOM 943 C C . ASN A 1 117 ? -6.605 -17.281 -11.492 1 93 117 ASN A C 1
ATOM 945 O O . ASN A 1 117 ? -7.129 -17.125 -10.383 1 93 117 ASN A O 1
ATOM 949 N N . PHE A 1 118 ? -6.578 -16.328 -12.43 1 93.94 118 PHE A N 1
ATOM 950 C CA . PHE A 1 118 ? -6.898 -14.992 -11.93 1 93.94 118 PHE A CA 1
ATOM 951 C C . PHE A 1 118 ? -7.844 -14.266 -12.883 1 93.94 118 PHE A C 1
ATOM 953 O O . PHE A 1 118 ? -8.742 -13.539 -12.445 1 93.94 118 PHE A O 1
ATOM 960 N N . GLY A 1 119 ? -7.637 -14.312 -14.188 1 94.25 119 GLY A N 1
ATOM 961 C CA . GLY A 1 119 ? -8.586 -13.812 -15.164 1 94.25 119 GLY A CA 1
ATOM 962 C C . GLY A 1 119 ? -8.414 -12.336 -15.453 1 94.25 119 GLY A C 1
ATOM 963 O O . GLY A 1 119 ? -9.18 -11.758 -16.234 1 94.25 119 GLY A O 1
ATOM 964 N N . HIS A 1 120 ? -7.484 -11.648 -14.961 1 95.75 120 HIS A N 1
ATOM 965 C CA . HIS A 1 120 ? -7.281 -10.219 -15.164 1 95.75 120 HIS A CA 1
ATOM 966 C C . HIS A 1 120 ? -6.609 -9.945 -16.5 1 95.75 120 HIS A C 1
ATOM 968 O O . HIS A 1 120 ? -6.055 -10.859 -17.125 1 95.75 120 HIS A O 1
ATOM 974 N N . ARG A 1 121 ? -6.637 -8.664 -16.938 1 96.56 121 ARG A N 1
ATOM 975 C CA . ARG A 1 121 ? -6.066 -8.219 -18.203 1 96.56 121 ARG A CA 1
ATOM 976 C C . ARG A 1 121 ? -4.711 -7.551 -17.984 1 96.56 121 ARG A C 1
ATOM 978 O O . ARG A 1 121 ? -3.84 -7.613 -18.859 1 96.56 121 ARG A O 1
ATOM 985 N N . ALA A 1 122 ? -4.535 -6.863 -16.938 1 97.06 122 ALA A N 1
ATOM 986 C CA . ALA A 1 122 ? -3.303 -6.176 -16.578 1 97.06 122 ALA A CA 1
ATOM 987 C C . ALA A 1 122 ? -3.018 -6.32 -15.086 1 97.06 122 ALA A C 1
ATOM 989 O O . ALA A 1 122 ? -3.92 -6.621 -14.297 1 97.06 122 ALA A O 1
ATOM 990 N N . LEU A 1 123 ? -1.761 -6.199 -14.789 1 97.38 123 LEU A N 1
ATOM 991 C CA . LEU A 1 123 ? -1.418 -6.348 -13.375 1 97.38 123 LEU A CA 1
ATOM 992 C C . LEU A 1 123 ? -0.054 -5.73 -13.078 1 97.38 123 LEU A C 1
ATOM 994 O O . LEU A 1 123 ? 0.713 -5.441 -14 1 97.38 123 LEU A O 1
ATOM 998 N N . ILE A 1 124 ? 0.14 -5.473 -11.844 1 96.62 124 ILE A N 1
ATOM 999 C CA . ILE A 1 124 ? 1.463 -5.254 -11.273 1 96.62 124 ILE A CA 1
ATOM 1000 C C . ILE A 1 124 ? 1.806 -6.387 -10.312 1 96.62 124 ILE A C 1
ATOM 1002 O O . ILE A 1 124 ? 0.977 -6.785 -9.484 1 96.62 124 ILE A O 1
ATOM 1006 N N . HIS A 1 125 ? 2.902 -6.996 -10.5 1 97.56 125 HIS A N 1
ATOM 1007 C CA . HIS A 1 125 ? 3.457 -7.973 -9.57 1 97.56 125 HIS A CA 1
ATOM 1008 C C . HIS A 1 125 ? 4.566 -7.359 -8.727 1 97.56 125 HIS A C 1
ATOM 1010 O O . HIS A 1 125 ? 5.742 -7.438 -9.086 1 97.56 125 HIS A O 1
ATOM 1016 N N . ALA A 1 126 ? 4.18 -6.801 -7.574 1 95.5 126 ALA A N 1
ATOM 1017 C CA . ALA A 1 126 ? 5.105 -6.055 -6.723 1 95.5 126 ALA A CA 1
ATOM 1018 C C . ALA A 1 126 ? 5.691 -6.953 -5.637 1 95.5 126 ALA A C 1
ATOM 1020 O O . ALA A 1 126 ? 4.949 -7.559 -4.859 1 95.5 126 ALA A O 1
ATOM 1021 N N . HIS A 1 127 ? 6.957 -6.988 -5.578 1 93.25 127 HIS A N 1
ATOM 1022 C CA . HIS A 1 127 ? 7.648 -7.969 -4.75 1 93.25 127 HIS A CA 1
ATOM 1023 C C . HIS A 1 127 ? 8.07 -7.363 -3.416 1 93.25 127 HIS A C 1
ATOM 1025 O O . HIS A 1 127 ? 8.805 -6.371 -3.383 1 93.25 127 HIS A O 1
ATOM 1031 N N . LEU A 1 128 ? 7.555 -7.977 -2.383 1 87.88 128 LEU A N 1
ATOM 1032 C CA . LEU A 1 128 ? 7.973 -7.613 -1.033 1 87.88 128 LEU A CA 1
ATOM 1033 C C . LEU A 1 128 ? 9.164 -8.453 -0.592 1 87.88 128 LEU A C 1
ATOM 1035 O O . LEU A 1 128 ? 9 -9.594 -0.153 1 87.88 128 LEU A O 1
ATOM 1039 N N . CYS A 1 129 ? 10.312 -7.797 -0.678 1 86.75 129 CYS A N 1
ATOM 1040 C CA . CYS A 1 129 ? 11.547 -8.531 -0.429 1 86.75 129 CYS A CA 1
ATOM 1041 C C . CYS A 1 129 ? 12.32 -7.914 0.728 1 86.75 129 CYS A C 1
ATOM 1043 O O . CYS A 1 129 ? 12.266 -6.703 0.944 1 86.75 129 CYS A O 1
ATOM 1045 N N . GLN A 1 130 ? 12.992 -8.727 1.393 1 79.19 130 GLN A N 1
ATOM 1046 C CA . GLN A 1 130 ? 13.938 -8.32 2.426 1 79.19 130 GLN A CA 1
ATOM 1047 C C . GLN A 1 130 ? 15.102 -9.305 2.523 1 79.19 130 GLN A C 1
ATOM 1049 O O . GLN A 1 130 ? 14.898 -10.516 2.529 1 79.19 130 GLN A O 1
ATOM 1054 N N . ASP A 1 131 ? 16.297 -8.734 2.578 1 82.06 131 ASP A N 1
ATOM 1055 C CA . ASP A 1 131 ? 17.516 -9.523 2.727 1 82.06 131 ASP A CA 1
ATOM 1056 C C . ASP A 1 131 ? 17.594 -10.617 1.667 1 82.06 131 ASP A C 1
ATOM 1058 O O . ASP A 1 131 ? 17.891 -11.773 1.981 1 82.06 131 ASP A O 1
ATOM 1062 N N . GLY A 1 132 ? 17.188 -10.32 0.51 1 88 132 GLY A N 1
ATOM 1063 C CA . GLY A 1 132 ? 17.344 -11.211 -0.634 1 88 132 GLY A CA 1
ATOM 1064 C C . GLY A 1 132 ? 16.312 -12.32 -0.67 1 88 132 GLY A C 1
ATOM 1065 O O . GLY A 1 132 ? 16.484 -13.305 -1.396 1 88 132 GLY A O 1
ATOM 1066 N N . GLN A 1 133 ? 15.297 -12.164 0.157 1 88.69 133 GLN A N 1
ATOM 1067 C CA . GLN A 1 133 ? 14.25 -13.188 0.191 1 88.69 133 GLN A CA 1
ATOM 1068 C C . GLN A 1 133 ? 12.875 -12.578 -0.076 1 88.69 133 GLN A C 1
ATOM 1070 O O . GLN A 1 133 ? 12.594 -11.461 0.361 1 88.69 133 GLN A O 1
ATOM 1075 N N . LEU A 1 134 ? 12.109 -13.367 -0.74 1 91.44 134 LEU A N 1
ATOM 1076 C CA . LEU A 1 134 ? 10.727 -12.961 -1.004 1 91.44 134 LEU A CA 1
ATOM 1077 C C . LEU A 1 134 ? 9.828 -13.305 0.178 1 91.44 134 LEU A C 1
ATOM 1079 O O . LEU A 1 134 ? 9.727 -14.469 0.572 1 91.44 134 LEU A O 1
ATOM 1083 N N . TRP A 1 135 ? 9.039 -12.281 0.583 1 84.81 135 TRP A N 1
ATOM 1084 C CA . TRP A 1 135 ? 8.156 -12.492 1.726 1 84.81 135 TRP A CA 1
ATOM 1085 C C . TRP A 1 135 ? 6.695 -12.32 1.321 1 84.81 135 TRP A C 1
ATOM 1087 O O . TRP A 1 135 ? 5.793 -12.75 2.043 1 84.81 135 TRP A O 1
ATOM 1097 N N . GLY A 1 136 ? 6.586 -11.656 0.25 1 90.69 136 GLY A N 1
ATOM 1098 C CA . GLY A 1 136 ? 5.211 -11.469 -0.188 1 90.69 136 GLY A CA 1
ATOM 1099 C C . GLY A 1 136 ? 5.105 -10.781 -1.539 1 90.69 136 GLY A C 1
ATOM 1100 O O . GLY A 1 136 ? 6.121 -10.453 -2.154 1 90.69 136 GLY A O 1
ATOM 1101 N N . ILE A 1 137 ? 3.91 -10.695 -2.002 1 93.44 137 ILE A N 1
ATOM 1102 C CA . ILE A 1 137 ? 3.588 -10.062 -3.275 1 93.44 137 ILE A CA 1
ATOM 1103 C C . ILE A 1 137 ? 2.316 -9.227 -3.127 1 93.44 137 ILE A C 1
ATOM 1105 O O . ILE A 1 137 ? 1.314 -9.703 -2.586 1 93.44 137 ILE A O 1
ATOM 1109 N N . LEU A 1 138 ? 2.406 -8.016 -3.414 1 93.62 138 LEU A N 1
ATOM 1110 C CA . LEU A 1 138 ? 1.229 -7.188 -3.66 1 93.62 138 LEU A CA 1
ATOM 1111 C C . LEU A 1 138 ? 0.854 -7.199 -5.137 1 93.62 138 LEU A C 1
ATOM 1113 O O . LEU A 1 138 ? 1.693 -6.926 -6 1 93.62 138 LEU A O 1
ATOM 1117 N N . LYS A 1 139 ? -0.39 -7.516 -5.414 1 96.88 139 LYS A N 1
ATOM 1118 C CA . LYS A 1 139 ? -0.758 -7.664 -6.82 1 96.88 139 LYS A CA 1
ATOM 1119 C C . LYS A 1 139 ? -2.047 -6.91 -7.137 1 96.88 139 LYS A C 1
ATOM 1121 O O . LYS A 1 139 ? -3.139 -7.473 -7.043 1 96.88 139 LYS A O 1
ATOM 1126 N N . PRO A 1 140 ? -1.982 -5.641 -7.547 1 96.81 140 PRO A N 1
ATOM 1127 C CA . PRO A 1 140 ? -3.117 -4.957 -8.172 1 96.81 140 PRO A CA 1
ATOM 1128 C C . PRO A 1 140 ? -3.426 -5.488 -9.57 1 96.81 140 PRO A C 1
ATOM 1130 O O . PRO A 1 140 ? -2.506 -5.785 -10.344 1 96.81 140 PRO A O 1
ATOM 1133 N N . GLU A 1 141 ? -4.742 -5.641 -9.844 1 97.88 141 GLU A N 1
ATOM 1134 C CA . GLU A 1 141 ? -5.18 -6.227 -11.109 1 97.88 141 GLU A CA 1
ATOM 1135 C C . GLU A 1 141 ? -6.273 -5.387 -11.758 1 97.88 141 GLU A C 1
ATOM 1137 O O . GLU A 1 141 ? -7.129 -4.828 -11.062 1 97.88 141 GLU A O 1
ATOM 1142 N N . ILE A 1 142 ? -6.234 -5.316 -13.062 1 97.19 142 ILE A N 1
ATOM 1143 C CA . ILE A 1 142 ? -7.273 -4.652 -13.844 1 97.19 142 ILE A CA 1
ATOM 1144 C C . ILE A 1 142 ? -7.984 -5.668 -14.727 1 97.19 142 ILE A C 1
ATOM 1146 O O . ILE A 1 142 ? -7.34 -6.516 -15.352 1 97.19 142 ILE A O 1
ATOM 1150 N N . PHE A 1 143 ? -9.32 -5.574 -14.656 1 96.56 143 PHE A N 1
ATOM 1151 C CA . PHE A 1 143 ? -10.133 -6.473 -15.461 1 96.56 143 PHE A CA 1
ATOM 1152 C C . PHE A 1 143 ? -10.727 -5.738 -16.656 1 96.56 143 PHE A C 1
ATOM 1154 O O . PHE A 1 143 ? -10.914 -4.52 -16.609 1 96.56 143 PHE A O 1
ATOM 1161 N N . GLY A 1 144 ? -11.117 -6.453 -17.594 1 83.94 144 GLY A N 1
ATOM 1162 C CA . GLY A 1 144 ? -11.789 -5.926 -18.766 1 83.94 144 GLY A CA 1
ATOM 1163 C C . GLY A 1 144 ? -10.867 -5.137 -19.688 1 83.94 144 GLY A C 1
ATOM 1164 O O . GLY A 1 144 ? -9.695 -5.492 -19.844 1 83.94 144 GLY A O 1
ATOM 1165 N N . GLN A 1 145 ? -11.477 -4.156 -20.375 1 66.19 145 GLN A N 1
ATOM 1166 C CA . GLN A 1 145 ? -10.727 -3.418 -21.391 1 66.19 145 GLN A CA 1
ATOM 1167 C C . GLN A 1 145 ? -9.906 -2.301 -20.75 1 66.19 145 GLN A C 1
ATOM 1169 O O . GLN A 1 145 ? -10.25 -1.798 -19.688 1 66.19 145 GLN A O 1
ATOM 1174 N N . LYS A 1 146 ? -8.586 -2.184 -21.281 1 55.09 146 LYS A N 1
ATOM 1175 C CA . LYS A 1 146 ? -7.598 -1.181 -20.891 1 55.09 146 LYS A CA 1
ATOM 1176 C C . LYS A 1 146 ? -8.266 0.142 -20.531 1 55.09 146 LYS A C 1
ATOM 1178 O O . LYS A 1 146 ? -9.141 0.625 -21.266 1 55.09 146 LYS A O 1
ATOM 1183 N N . ARG A 1 147 ? -8.258 0.493 -19.391 1 42.84 147 ARG A N 1
ATOM 1184 C CA . ARG A 1 147 ? -8.695 1.859 -19.109 1 42.84 147 ARG A CA 1
ATOM 1185 C C . ARG A 1 147 ? -7.637 2.867 -19.547 1 42.84 147 ARG A C 1
ATOM 1187 O O . ARG A 1 147 ? -6.438 2.639 -19.359 1 42.84 147 ARG A O 1
ATOM 1194 N N . THR A 1 148 ? -7.688 3.434 -20.719 1 36.34 148 THR A N 1
ATOM 1195 C CA . THR A 1 148 ? -6.805 4.469 -21.234 1 36.34 148 THR A CA 1
ATOM 1196 C C . THR A 1 148 ? -6.574 5.562 -20.203 1 36.34 148 THR A C 1
ATOM 1198 O O . THR A 1 148 ? -7.504 5.965 -19.5 1 36.34 148 THR A O 1
ATOM 1201 N N . MET B 1 1 ? -20.922 -0.668 26.188 1 16.89 1 MET B N 1
ATOM 1202 C CA . MET B 1 1 ? -19.641 0.01 26.188 1 16.89 1 MET B CA 1
ATOM 1203 C C . MET B 1 1 ? -18.719 -0.564 25.109 1 16.89 1 MET B C 1
ATOM 1205 O O . MET B 1 1 ? -18 -1.539 25.359 1 16.89 1 MET B O 1
ATOM 1209 N N . SER B 1 2 ? -19.094 -0.627 23.906 1 18.06 2 SER B N 1
ATOM 1210 C CA . SER B 1 2 ? -18.875 -1.499 22.766 1 18.06 2 SER B CA 1
ATOM 1211 C C . SER B 1 2 ? -17.531 -1.239 22.109 1 18.06 2 SER B C 1
ATOM 1213 O O . SER B 1 2 ? -17.234 -0.113 21.703 1 18.06 2 SER B O 1
ATOM 1215 N N . ASP B 1 3 ? -16.5 -1.717 22.703 1 22.64 3 ASP B N 1
ATOM 1216 C CA . ASP B 1 3 ? -15.055 -1.548 22.625 1 22.64 3 ASP B CA 1
ATOM 1217 C C . ASP B 1 3 ? -14.594 -1.403 21.172 1 22.64 3 ASP B C 1
ATOM 1219 O O . ASP B 1 3 ? -14.766 -2.318 20.359 1 22.64 3 ASP B O 1
ATOM 1223 N N . LEU B 1 4 ? -14.891 -0.359 20.625 1 24.11 4 LEU B N 1
ATOM 1224 C CA . LEU B 1 4 ? -14.781 0.133 19.266 1 24.11 4 LEU B CA 1
ATOM 1225 C C . LEU B 1 4 ? -13.422 -0.215 18.656 1 24.11 4 LEU B C 1
ATOM 1227 O O . LEU B 1 4 ? -12.391 0.277 19.125 1 24.11 4 LEU B O 1
ATOM 1231 N N . ILE B 1 5 ? -13.203 -1.477 18.406 1 27.77 5 ILE B N 1
ATOM 1232 C CA . ILE B 1 5 ? -12.086 -2.328 18.031 1 27.77 5 ILE B CA 1
ATOM 1233 C C . ILE B 1 5 ? -11.336 -1.707 16.859 1 27.77 5 ILE B C 1
ATOM 1235 O O . ILE B 1 5 ? -11.922 -1.451 15.797 1 27.77 5 ILE B O 1
ATOM 1239 N N . LEU B 1 6 ? -10.609 -0.551 17.078 1 34 6 LEU B N 1
ATOM 1240 C CA . LEU B 1 6 ? -9.508 -0.325 16.141 1 34 6 LEU B CA 1
ATOM 1241 C C . LEU B 1 6 ? -9.344 -1.513 15.203 1 34 6 LEU B C 1
ATOM 1243 O O . LEU B 1 6 ? -9.562 -2.66 15.594 1 34 6 LEU B O 1
ATOM 1247 N N . PRO B 1 7 ? -9.508 -1.33 13.961 1 39.78 7 PRO B N 1
ATOM 1248 C CA . PRO B 1 7 ? -9.219 -2.652 13.406 1 39.78 7 PRO B CA 1
ATOM 1249 C C . PRO B 1 7 ? -8.172 -3.418 14.219 1 39.78 7 PRO B C 1
ATOM 1251 O O . PRO B 1 7 ? -7.199 -2.828 14.688 1 39.78 7 PRO B O 1
ATOM 1254 N N . LYS B 1 8 ? -8.641 -4.391 14.883 1 45 8 LYS B N 1
ATOM 1255 C CA . LYS B 1 8 ? -7.914 -5.191 15.867 1 45 8 LYS B CA 1
ATOM 1256 C C . LYS B 1 8 ? -6.434 -5.289 15.508 1 45 8 LYS B C 1
ATOM 1258 O O . LYS B 1 8 ? -5.57 -5.223 16.391 1 45 8 LYS B O 1
ATOM 1263 N N . ALA B 1 9 ? -6.32 -5.07 14.203 1 44.28 9 ALA B N 1
ATOM 1264 C CA . ALA B 1 9 ? -4.957 -5.328 13.742 1 44.28 9 ALA B CA 1
ATOM 1265 C C . ALA B 1 9 ? -4.062 -4.117 13.984 1 44.28 9 ALA B C 1
ATOM 1267 O O . ALA B 1 9 ? -2.932 -4.258 14.461 1 44.28 9 ALA B O 1
ATOM 1268 N N . ILE B 1 10 ? -4.551 -2.939 13.461 1 48.59 10 ILE B N 1
ATOM 1269 C CA . ILE B 1 10 ? -3.756 -1.746 13.734 1 48.59 10 ILE B CA 1
ATOM 1270 C C . ILE B 1 10 ? -3.688 -1.504 15.242 1 48.59 10 ILE B C 1
ATOM 1272 O O . ILE B 1 10 ? -2.625 -1.173 15.773 1 48.59 10 ILE B O 1
ATOM 1276 N N . LYS B 1 11 ? -4.844 -1.712 15.75 1 49.12 11 LYS B N 1
ATOM 1277 C CA . LYS B 1 11 ? -4.844 -1.638 17.203 1 49.12 11 LYS B CA 1
ATOM 1278 C C . LYS B 1 11 ? -3.824 -2.602 17.812 1 49.12 11 LYS B C 1
ATOM 1280 O O . LYS B 1 11 ? -3.082 -2.238 18.719 1 49.12 11 LYS B O 1
ATOM 1285 N N . SER B 1 12 ? -4.016 -3.836 17.234 1 49.84 12 SER B N 1
ATOM 1286 C CA . SER B 1 12 ? -3.08 -4.844 17.734 1 49.84 12 SER B CA 1
ATOM 1287 C C . SER B 1 12 ? -1.638 -4.445 17.438 1 49.84 12 SER B C 1
ATOM 1289 O O . SER B 1 12 ? -0.752 -4.641 18.266 1 49.84 12 SER B O 1
ATOM 1291 N N . LEU B 1 13 ? -1.49 -3.977 16.203 1 50.22 13 LEU B N 1
ATOM 1292 C CA . LEU B 1 13 ? -0.153 -3.473 15.898 1 50.22 13 LEU B CA 1
ATOM 1293 C C . LEU B 1 13 ? 0.255 -2.393 16.906 1 50.22 13 LEU B C 1
ATOM 1295 O O . LEU B 1 13 ? 1.398 -2.367 17.359 1 50.22 13 LEU B O 1
ATOM 1299 N N . LEU B 1 14 ? -0.766 -1.594 17.062 1 51.09 14 LEU B N 1
ATOM 1300 C CA . LEU B 1 14 ? -0.49 -0.491 17.969 1 51.09 14 LEU B CA 1
ATOM 1301 C C . LEU B 1 14 ? -0.396 -0.988 19.422 1 51.09 14 LEU B C 1
ATOM 1303 O O . LEU B 1 14 ? 0.413 -0.486 20.203 1 51.09 14 LEU B O 1
ATOM 1307 N N . ASP B 1 15 ? -1.218 -1.969 19.594 1 50.28 15 ASP B N 1
ATOM 1308 C CA . ASP B 1 15 ? -1.279 -2.459 20.969 1 50.28 15 ASP B CA 1
ATOM 1309 C C . ASP B 1 15 ? -0.185 -3.49 21.234 1 50.28 15 ASP B C 1
ATOM 1311 O O . ASP B 1 15 ? 0.3 -3.611 22.359 1 50.28 15 ASP B O 1
ATOM 1315 N N . THR B 1 16 ? -0.086 -4.41 20.266 1 47.09 16 THR B N 1
ATOM 1316 C CA . THR B 1 16 ? 0.78 -5.551 20.547 1 47.09 16 THR B CA 1
ATOM 1317 C C . THR B 1 16 ? 2.248 -5.168 20.391 1 47.09 16 THR B C 1
ATOM 1319 O O . THR B 1 16 ? 3.137 -6.004 20.562 1 47.09 16 THR B O 1
ATOM 1322 N N . HIS B 1 17 ? 2.52 -4.02 20.469 1 41.44 17 HIS B N 1
ATOM 1323 C CA . HIS B 1 17 ? 3.902 -3.568 20.375 1 41.44 17 HIS B CA 1
ATOM 1324 C C . HIS B 1 17 ? 4.586 -4.133 19.141 1 41.44 17 HIS B C 1
ATOM 1326 O O . HIS B 1 17 ? 5.801 -4.336 19.125 1 41.44 17 HIS B O 1
ATOM 1332 N N . SER B 1 18 ? 3.746 -4.785 18.422 1 48.91 18 SER B N 1
ATOM 1333 C CA . SER B 1 18 ? 4.457 -5.148 17.188 1 48.91 18 SER B CA 1
ATOM 1334 C C . SER B 1 18 ? 4.863 -3.91 16.406 1 48.91 18 SER B C 1
ATOM 1336 O O . SER B 1 18 ? 4.105 -2.941 16.328 1 48.91 18 SER B O 1
ATOM 1338 N N . ASP B 1 19 ? 6.074 -3.701 16.172 1 57.25 19 ASP B N 1
ATOM 1339 C CA . ASP B 1 19 ? 6.68 -2.555 15.492 1 57.25 19 ASP B CA 1
ATOM 1340 C C . ASP B 1 19 ? 6.094 -2.367 14.094 1 57.25 19 ASP B C 1
ATOM 1342 O O . ASP B 1 19 ? 6.363 -3.162 13.195 1 57.25 19 ASP B O 1
ATOM 1346 N N . PRO B 1 20 ? 5.07 -1.438 14.016 1 63.59 20 PRO B N 1
ATOM 1347 C CA . PRO B 1 20 ? 4.504 -1.165 12.695 1 63.59 20 PRO B CA 1
ATOM 1348 C C . PRO B 1 20 ? 5.574 -1.021 11.617 1 63.59 20 PRO B C 1
ATOM 1350 O O . PRO B 1 20 ? 5.305 -1.274 10.438 1 63.59 20 PRO B O 1
ATOM 1353 N N . ASN B 1 21 ? 6.738 -0.655 12 1 66 21 ASN B N 1
ATOM 1354 C CA . ASN B 1 21 ? 7.828 -0.483 11.047 1 66 21 ASN B CA 1
ATOM 1355 C C . ASN B 1 21 ? 8.156 -1.788 10.328 1 66 21 ASN B C 1
ATOM 1357 O O . ASN B 1 21 ? 8.531 -1.776 9.156 1 66 21 ASN B O 1
ATOM 1361 N N . SER B 1 22 ? 7.93 -2.752 11.039 1 64.12 22 SER B N 1
ATOM 1362 C CA . SER B 1 22 ? 8.305 -4.039 10.461 1 64.12 22 SER B CA 1
ATOM 1363 C C . SER B 1 22 ? 7.402 -4.398 9.289 1 64.12 22 SER B C 1
ATOM 1365 O O . SER B 1 22 ? 7.844 -5.055 8.336 1 64.12 22 SER B O 1
ATOM 1367 N N . VAL B 1 23 ? 6.211 -3.986 9.297 1 65.44 23 VAL B N 1
ATOM 1368 C CA . VAL B 1 23 ? 5.266 -4.285 8.219 1 65.44 23 VAL B CA 1
ATOM 1369 C C . VAL B 1 23 ? 5.426 -3.271 7.094 1 65.44 23 VAL B C 1
ATOM 1371 O O . VAL B 1 23 ? 5.438 -3.639 5.918 1 65.44 23 VAL B O 1
ATOM 1374 N N . PHE B 1 24 ? 5.648 -2.148 7.434 1 77.88 24 PHE B N 1
ATOM 1375 C CA . PHE B 1 24 ? 5.582 -1.092 6.43 1 77.88 24 PHE B CA 1
ATOM 1376 C C . PHE B 1 24 ? 6.945 -0.878 5.781 1 77.88 24 PHE B C 1
ATOM 1378 O O . PHE B 1 24 ? 7.031 -0.38 4.656 1 77.88 24 PHE B O 1
ATOM 1385 N N . ALA B 1 25 ? 7.938 -1.309 6.445 1 78.25 25 ALA B N 1
ATOM 1386 C CA . ALA B 1 25 ? 9.281 -1.111 5.914 1 78.25 25 ALA B CA 1
ATOM 1387 C C . ALA B 1 25 ? 9.445 -1.801 4.562 1 78.25 25 ALA B C 1
ATOM 1389 O O . ALA B 1 25 ? 9.945 -1.199 3.609 1 78.25 25 ALA B O 1
ATOM 1390 N N . PRO B 1 26 ? 9 -3.031 4.48 1 74.5 26 PRO B N 1
ATOM 1391 C CA . PRO B 1 26 ? 9.125 -3.639 3.152 1 74.5 26 PRO B CA 1
ATOM 1392 C C . PRO B 1 26 ? 8.047 -3.154 2.184 1 74.5 26 PRO B C 1
ATOM 1394 O O . PRO B 1 26 ? 8.227 -3.229 0.966 1 74.5 26 PRO B O 1
ATOM 1397 N N . LEU B 1 27 ? 7.004 -2.635 2.621 1 83.19 27 LEU B N 1
ATOM 1398 C CA . LEU B 1 27 ? 5.848 -2.291 1.8 1 83.19 27 LEU B CA 1
ATOM 1399 C C . LEU B 1 27 ? 6.043 -0.937 1.127 1 83.19 27 LEU B C 1
ATOM 1401 O O . LEU B 1 27 ? 5.711 -0.77 -0.049 1 83.19 27 LEU B O 1
ATOM 1405 N N . LEU B 1 28 ? 6.613 -0.006 1.838 1 89.5 28 LEU 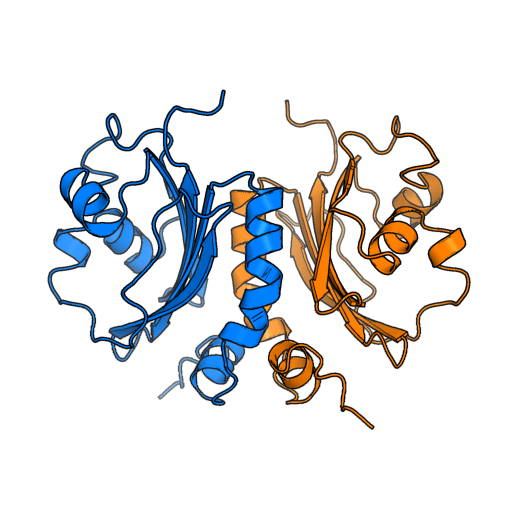B N 1
ATOM 1406 C CA . LEU B 1 28 ? 6.621 1.365 1.34 1 89.5 28 LEU B CA 1
ATOM 1407 C C . LEU B 1 28 ? 7.539 1.498 0.129 1 89.5 28 LEU B C 1
ATOM 1409 O O . LEU B 1 28 ? 7.203 2.188 -0.837 1 89.5 28 LEU B O 1
ATOM 1413 N N . PRO B 1 29 ? 8.711 0.817 0.138 1 88.94 29 PRO B N 1
ATOM 1414 C CA . PRO B 1 29 ? 9.5 0.892 -1.093 1 88.94 29 PRO B CA 1
ATOM 1415 C C . PRO B 1 29 ? 8.75 0.348 -2.309 1 88.94 29 PRO B C 1
ATOM 1417 O O . PRO B 1 29 ? 8.836 0.922 -3.396 1 88.94 29 PRO B O 1
ATOM 1420 N N . VAL B 1 30 ? 8.031 -0.636 -2.104 1 86.38 30 VAL B N 1
ATOM 1421 C CA . VAL B 1 30 ? 7.262 -1.25 -3.18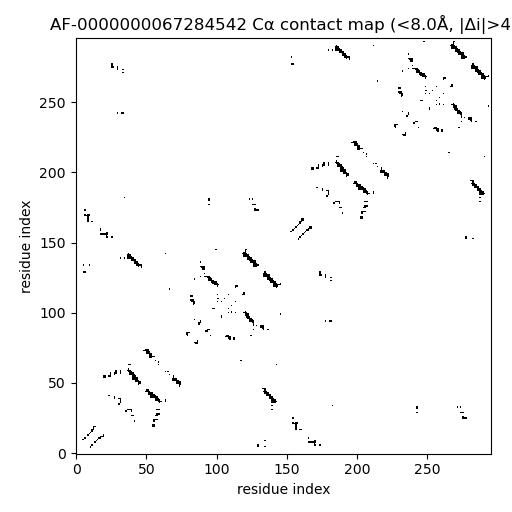4 1 86.38 30 VAL B CA 1
ATOM 1422 C C . VAL B 1 30 ? 6.152 -0.304 -3.631 1 86.38 30 VAL B C 1
ATOM 1424 O O . VAL B 1 30 ? 5.93 -0.117 -4.828 1 86.38 30 VAL B O 1
ATOM 1427 N N . LEU B 1 31 ? 5.527 0.291 -2.721 1 89.88 31 LEU B N 1
ATOM 1428 C CA . LEU B 1 31 ? 4.484 1.256 -3.055 1 89.88 31 LEU B CA 1
ATOM 1429 C C . LEU B 1 31 ? 5.074 2.461 -3.781 1 89.88 31 LEU B C 1
ATOM 1431 O O . LEU B 1 31 ? 4.473 2.977 -4.727 1 89.88 31 LEU B O 1
ATOM 1435 N N . GLY B 1 32 ? 6.211 2.869 -3.271 1 92.25 32 GLY B N 1
ATOM 1436 C CA . GLY B 1 32 ? 6.895 3.947 -3.969 1 92.25 32 GLY B CA 1
ATOM 1437 C C . GLY B 1 32 ? 7.145 3.646 -5.434 1 92.25 32 GLY B C 1
ATOM 1438 O O . GLY B 1 32 ? 6.922 4.5 -6.297 1 92.25 32 GLY B O 1
ATOM 1439 N N . GLU B 1 33 ? 7.535 2.463 -5.676 1 88.31 33 GLU B N 1
ATOM 1440 C CA . GLU B 1 33 ? 7.812 2.035 -7.043 1 88.31 33 GLU B CA 1
ATOM 1441 C C . GLU B 1 33 ? 6.531 1.951 -7.863 1 88.31 33 GLU B C 1
ATOM 1443 O O . GLU B 1 33 ? 6.461 2.488 -8.969 1 88.31 33 GLU B O 1
ATOM 1448 N N . VAL B 1 34 ? 5.551 1.347 -7.309 1 87.62 34 VAL B N 1
ATOM 1449 C CA . VAL B 1 34 ? 4.305 1.097 -8.023 1 87.62 34 VAL B CA 1
ATOM 1450 C C . VAL B 1 34 ? 3.594 2.418 -8.305 1 87.62 34 VAL B C 1
ATOM 1452 O O . VAL B 1 34 ? 3.014 2.607 -9.375 1 87.62 34 VAL B O 1
ATOM 1455 N N . LEU B 1 35 ? 3.709 3.338 -7.426 1 90.12 35 LEU B N 1
ATOM 1456 C CA . LEU B 1 35 ? 3.023 4.617 -7.566 1 90.12 35 LEU B CA 1
ATOM 1457 C C . LEU B 1 35 ? 3.924 5.648 -8.242 1 90.12 35 LEU B C 1
ATOM 1459 O O . LEU B 1 35 ? 3.488 6.762 -8.531 1 90.12 35 LEU B O 1
ATOM 1463 N N . GLN B 1 36 ? 5.156 5.227 -8.422 1 90.12 36 GLN B N 1
ATOM 1464 C CA . GLN B 1 36 ? 6.156 6.094 -9.031 1 90.12 36 GLN B CA 1
ATOM 1465 C C . GLN B 1 36 ? 6.25 7.426 -8.289 1 90.12 36 GLN B C 1
ATOM 1467 O O . GLN B 1 36 ? 6.262 8.492 -8.914 1 90.12 36 GLN B O 1
ATOM 1472 N N . CYS B 1 37 ? 6.258 7.352 -7.012 1 94.88 37 CYS B N 1
ATOM 1473 C CA . CYS B 1 37 ? 6.406 8.555 -6.203 1 94.88 37 CYS B CA 1
ATOM 1474 C C . CYS B 1 37 ? 7.832 8.695 -5.68 1 94.88 37 CYS B C 1
ATOM 1476 O O . CYS B 1 37 ? 8.656 7.797 -5.875 1 94.88 37 CYS B O 1
ATOM 1478 N N . ASP B 1 38 ? 8.133 9.883 -5.098 1 97.12 38 ASP B N 1
ATOM 1479 C CA . ASP B 1 38 ? 9.484 10.18 -4.637 1 97.12 38 ASP B CA 1
ATOM 1480 C C . ASP B 1 38 ? 9.641 9.867 -3.148 1 97.12 38 ASP B C 1
ATOM 1482 O O . ASP B 1 38 ? 10.719 9.492 -2.693 1 97.12 38 ASP B O 1
ATOM 1486 N N . ARG B 1 39 ? 8.641 10.031 -2.479 1 97.56 39 ARG B N 1
ATOM 1487 C CA . ARG B 1 39 ? 8.586 9.75 -1.048 1 97.56 39 ARG B CA 1
ATOM 1488 C C . ARG B 1 39 ? 7.195 9.266 -0.638 1 97.56 39 ARG B C 1
ATOM 1490 O O . ARG B 1 39 ? 6.191 9.695 -1.206 1 97.56 39 ARG B O 1
ATOM 1497 N N . CYS B 1 40 ? 7.145 8.391 0.321 1 96.12 40 CYS B N 1
ATOM 1498 C CA . CYS B 1 40 ? 5.895 7.844 0.835 1 96.12 40 CYS B CA 1
ATOM 1499 C C . CYS B 1 40 ? 5.988 7.582 2.334 1 96.12 40 CYS B C 1
ATOM 1501 O O . CYS B 1 40 ? 7.039 7.176 2.832 1 96.12 40 CYS B O 1
ATOM 1503 N N . PHE B 1 41 ? 4.891 7.875 3.031 1 94.25 41 PHE B N 1
ATOM 1504 C CA . PHE B 1 41 ? 4.91 7.547 4.449 1 94.25 41 PHE B CA 1
ATOM 1505 C C . PHE B 1 41 ? 3.525 7.133 4.93 1 94.25 41 PHE B C 1
ATOM 1507 O O . PHE B 1 41 ? 2.533 7.34 4.23 1 94.25 41 PHE B O 1
ATOM 1514 N N . ILE B 1 42 ? 3.527 6.504 6.047 1 90.88 42 ILE B N 1
ATOM 1515 C CA . ILE B 1 42 ? 2.295 6.109 6.723 1 90.88 42 ILE B CA 1
ATOM 1516 C C . ILE B 1 42 ? 2.191 6.828 8.07 1 90.88 42 ILE B C 1
ATOM 1518 O O . ILE B 1 42 ? 3.107 6.754 8.891 1 90.88 42 ILE B O 1
ATOM 1522 N N . TYR B 1 43 ? 1.146 7.613 8.164 1 91.88 43 TYR B N 1
ATOM 1523 C CA . TYR B 1 43 ? 0.75 8.219 9.43 1 91.88 43 TYR B CA 1
ATOM 1524 C C . TYR B 1 43 ? -0.332 7.395 10.117 1 91.88 43 TYR B C 1
ATOM 1526 O O . TYR B 1 43 ? -1.378 7.117 9.523 1 91.88 43 TYR B O 1
ATOM 1534 N N . LEU B 1 44 ? -0.027 6.926 11.32 1 87.06 44 LEU B N 1
ATOM 1535 C CA . LEU B 1 44 ? -1.046 6.227 12.094 1 87.06 44 LEU B CA 1
ATOM 1536 C C . LEU B 1 44 ? -1.521 7.086 13.266 1 87.06 44 LEU B C 1
ATOM 1538 O O . LEU B 1 44 ? -0.756 7.887 13.805 1 87.06 44 LEU B O 1
ATOM 1542 N N . ARG B 1 45 ? -2.764 6.812 13.555 1 87.5 45 ARG B N 1
ATOM 1543 C CA . ARG B 1 45 ? -3.318 7.559 14.68 1 87.5 45 ARG B CA 1
ATOM 1544 C C . ARG B 1 45 ? -4.348 6.723 15.438 1 87.5 45 ARG B C 1
ATOM 1546 O O . ARG B 1 45 ? -4.922 5.785 14.883 1 87.5 45 ARG B O 1
ATOM 1553 N N . ASN B 1 46 ? -4.461 7.074 16.703 1 82.75 46 ASN B N 1
ATOM 1554 C CA . ASN B 1 46 ? -5.562 6.57 17.516 1 82.75 46 ASN B CA 1
ATOM 1555 C C . ASN B 1 46 ? -6.723 7.562 17.578 1 82.75 46 ASN B C 1
ATOM 1557 O O . ASN B 1 46 ? -6.586 8.648 18.141 1 82.75 46 ASN B O 1
ATOM 1561 N N . PRO B 1 47 ? -7.832 7.219 17 1 88.31 47 PRO B N 1
ATOM 1562 C CA . PRO B 1 47 ? -8.922 8.195 16.922 1 88.31 47 PRO B CA 1
ATOM 1563 C C . PRO B 1 47 ? -9.484 8.562 18.281 1 88.31 47 PRO B C 1
ATOM 1565 O O . PRO B 1 47 ? -10.086 9.633 18.438 1 88.31 47 PRO B O 1
ATOM 1568 N N . GLN B 1 48 ? -9.312 7.797 19.266 1 84.69 48 GLN B N 1
ATOM 1569 C CA . GLN B 1 48 ? -9.844 8.062 20.609 1 84.69 48 GLN B CA 1
ATOM 1570 C C . GLN B 1 48 ? -8.906 8.969 21.406 1 84.69 48 GLN B C 1
ATOM 1572 O O . GLN B 1 48 ? -9.359 9.906 22.062 1 84.69 48 GLN B O 1
ATOM 1577 N N . THR B 1 49 ? -7.66 8.695 21.359 1 84 49 THR B N 1
ATOM 1578 C CA . THR B 1 49 ? -6.715 9.461 22.156 1 84 49 THR B CA 1
ATOM 1579 C C . THR B 1 49 ? -6.156 10.641 21.359 1 84 49 THR B C 1
ATOM 1581 O O . THR B 1 49 ? -5.551 11.547 21.938 1 84 49 THR B O 1
ATOM 1584 N N . LYS B 1 50 ? -6.27 10.57 20.062 1 90.88 50 LYS B N 1
ATOM 1585 C CA . LYS B 1 50 ? -5.781 11.578 19.125 1 90.88 50 LYS B CA 1
ATOM 1586 C C . LYS B 1 50 ? -4.258 11.633 19.125 1 90.88 50 LYS B C 1
ATOM 1588 O O . LYS B 1 50 ? -3.668 12.68 18.875 1 90.88 50 LYS B O 1
ATOM 1593 N N . LEU B 1 51 ? -3.674 10.555 19.516 1 88.12 51 LEU B N 1
ATOM 1594 C CA . LEU B 1 51 ? -2.236 10.383 19.344 1 88.12 51 LEU B CA 1
ATOM 1595 C C . LEU B 1 51 ? -1.919 9.844 17.953 1 88.12 51 LEU B C 1
ATOM 1597 O O . LEU B 1 51 ? -2.578 8.914 17.469 1 88.12 51 LEU B O 1
ATOM 1601 N N . GLY B 1 52 ? -0.902 10.516 17.328 1 88.19 52 GLY B N 1
ATOM 1602 C CA . GLY B 1 52 ? -0.519 10.062 16 1 88.19 52 GLY B CA 1
ATOM 1603 C C . GLY B 1 52 ? 0.977 10.141 15.758 1 88.19 52 GLY B C 1
ATOM 1604 O O . GLY B 1 52 ? 1.705 10.781 16.516 1 88.19 52 GLY B O 1
ATOM 1605 N N . LYS B 1 53 ? 1.366 9.414 14.711 1 88.38 53 LYS B N 1
ATOM 1606 C CA . LYS B 1 53 ? 2.783 9.367 14.359 1 88.38 53 LYS B CA 1
ATOM 1607 C C . LYS B 1 53 ? 2.98 8.852 12.938 1 88.38 53 LYS B C 1
ATOM 1609 O O . LYS B 1 53 ? 2.225 7.996 12.469 1 88.38 53 LYS B O 1
ATOM 1614 N N . ILE B 1 54 ? 3.979 9.43 12.32 1 91.75 54 ILE B N 1
ATOM 1615 C CA . ILE B 1 54 ? 4.473 8.773 11.117 1 91.75 54 ILE B CA 1
ATOM 1616 C C . ILE B 1 54 ? 5.281 7.531 11.508 1 91.75 54 ILE B C 1
ATOM 1618 O O . ILE B 1 54 ? 6.387 7.648 12.039 1 91.75 54 ILE B O 1
ATOM 1622 N N . VAL B 1 55 ? 4.762 6.371 11.172 1 84.69 55 VAL B N 1
ATOM 1623 C CA . VAL B 1 55 ? 5.312 5.133 11.719 1 84.69 55 VAL B CA 1
ATOM 1624 C C . VAL B 1 55 ? 6.418 4.613 10.805 1 84.69 55 VAL B C 1
ATOM 1626 O O . VAL B 1 55 ? 7.242 3.793 11.219 1 84.69 55 VAL B O 1
ATOM 1629 N N . HIS B 1 56 ? 6.379 5 9.562 1 87 56 HIS B N 1
ATOM 1630 C CA . HIS B 1 56 ? 7.418 4.641 8.609 1 87 56 HIS B CA 1
ATOM 1631 C C . HIS B 1 56 ? 7.371 5.539 7.375 1 87 56 HIS B C 1
ATOM 1633 O O . HIS B 1 56 ? 6.305 6.027 7 1 87 56 HIS B O 1
ATOM 1639 N N . TRP B 1 57 ? 8.547 5.723 6.805 1 92.62 57 TRP B N 1
ATOM 1640 C CA . TRP B 1 57 ? 8.625 6.492 5.566 1 92.62 57 TRP B CA 1
ATOM 1641 C C . TRP B 1 57 ? 9.742 5.973 4.668 1 92.62 57 TRP B C 1
ATOM 1643 O O . TRP B 1 57 ? 10.625 5.242 5.121 1 92.62 57 TRP B O 1
ATOM 1653 N N . TRP B 1 58 ? 9.562 6.215 3.42 1 93.06 58 TRP B N 1
ATOM 1654 C CA . TRP B 1 58 ? 10.508 5.832 2.371 1 93.06 58 TRP B CA 1
ATOM 1655 C C . TRP B 1 58 ? 10.711 6.977 1.384 1 93.06 58 TRP B C 1
ATOM 1657 O O . TRP B 1 58 ? 9.805 7.773 1.149 1 93.06 58 TRP B O 1
ATOM 1667 N N . ARG B 1 59 ? 11.914 7.004 0.878 1 96.12 59 ARG B N 1
ATOM 1668 C CA . ARG B 1 59 ? 12.195 7.941 -0.202 1 96.12 59 ARG B CA 1
ATOM 1669 C C . ARG B 1 59 ? 13 7.277 -1.314 1 96.12 59 ARG B C 1
ATOM 1671 O O . ARG B 1 59 ? 13.781 6.363 -1.058 1 96.12 59 ARG B O 1
ATOM 1678 N N . ARG B 1 60 ? 12.922 7.805 -2.447 1 95.12 60 ARG B N 1
ATOM 1679 C CA . ARG B 1 60 ? 13.484 7.207 -3.654 1 95.12 60 ARG B CA 1
ATOM 1680 C C . ARG B 1 60 ? 15 7.355 -3.684 1 95.12 60 ARG B C 1
ATOM 1682 O O . ARG B 1 60 ? 15.703 6.484 -4.199 1 95.12 60 ARG B O 1
ATOM 1689 N N . ASN B 1 61 ? 15.453 8.492 -3.217 1 95.19 61 ASN B N 1
ATOM 1690 C CA . ASN B 1 61 ? 16.891 8.734 -3.15 1 95.19 61 ASN B CA 1
ATOM 1691 C C . ASN B 1 61 ? 17.219 9.797 -2.104 1 95.19 61 ASN B C 1
ATOM 1693 O O . ASN B 1 61 ? 16.328 10.383 -1.491 1 95.19 61 ASN B O 1
ATOM 1697 N N . GLN B 1 62 ? 18.5 10.102 -1.908 1 95.31 62 GLN B N 1
ATOM 1698 C CA . GLN B 1 62 ? 18.953 10.938 -0.804 1 95.31 62 GLN B CA 1
ATOM 1699 C C . GLN B 1 62 ? 18.688 12.414 -1.077 1 95.31 62 GLN B C 1
ATOM 1701 O O . GLN B 1 62 ? 18.797 13.242 -0.174 1 95.31 62 GLN B O 1
ATOM 1706 N N . GLN B 1 63 ? 18.375 12.805 -2.271 1 94.88 63 GLN B N 1
ATOM 1707 C CA . GLN B 1 63 ? 18.094 14.203 -2.594 1 94.88 63 GLN B CA 1
ATOM 1708 C C . GLN B 1 63 ? 16.703 14.609 -2.102 1 94.88 63 GLN B C 1
ATOM 1710 O O . GLN B 1 63 ? 16.391 15.797 -2.012 1 94.88 63 GLN B O 1
ATOM 1715 N N . ILE B 1 64 ? 15.922 13.617 -1.842 1 96.06 64 ILE B N 1
ATOM 1716 C CA . ILE B 1 64 ? 14.578 13.859 -1.322 1 96.06 64 ILE B CA 1
ATOM 1717 C C . ILE B 1 64 ? 14.641 14.055 0.191 1 96.06 64 ILE B C 1
ATOM 1719 O O . ILE B 1 64 ? 15.25 13.258 0.903 1 96.06 64 ILE B O 1
ATOM 1723 N N . PRO B 1 65 ? 13.992 15.117 0.648 1 95.06 65 PRO B N 1
ATOM 1724 C CA . PRO B 1 65 ? 14.07 15.391 2.084 1 95.06 65 PRO B CA 1
ATOM 1725 C C . PRO B 1 65 ? 13.508 14.258 2.936 1 95.06 65 PRO B C 1
ATOM 1727 O O . PRO B 1 65 ? 12.516 13.625 2.557 1 95.06 65 PRO B O 1
ATOM 1730 N N . GLU B 1 66 ? 14.086 14.078 4.105 1 94.56 66 GLU B N 1
ATOM 1731 C CA . GLU B 1 66 ? 13.625 13.086 5.07 1 94.56 66 GLU B CA 1
ATOM 1732 C C . GLU B 1 66 ? 12.422 13.602 5.855 1 94.56 66 GLU B C 1
ATOM 1734 O O . GLU B 1 66 ? 12.148 14.797 5.871 1 94.56 66 GLU B O 1
ATOM 1739 N N . ILE B 1 67 ? 11.758 12.648 6.41 1 92.25 67 ILE B N 1
ATOM 1740 C CA . ILE B 1 67 ? 10.766 12.984 7.426 1 92.25 67 ILE B CA 1
ATOM 1741 C C . ILE B 1 67 ? 11.414 12.961 8.805 1 92.25 67 ILE B C 1
ATOM 1743 O O . ILE B 1 67 ? 12 11.953 9.211 1 92.25 67 ILE B O 1
ATOM 1747 N N . THR B 1 68 ? 11.273 13.977 9.5 1 84.31 68 THR B N 1
ATOM 1748 C CA . THR B 1 68 ? 12.047 14.078 10.734 1 84.31 68 THR B CA 1
ATOM 1749 C C . THR B 1 68 ? 11.141 13.93 11.953 1 84.31 68 THR B C 1
ATOM 1751 O O . THR B 1 68 ? 11.609 13.594 13.039 1 84.31 68 THR B O 1
ATOM 1754 N N . ASP B 1 69 ? 9.977 14.141 11.883 1 81.56 69 ASP B N 1
ATOM 1755 C CA . ASP B 1 69 ? 9.062 14.008 13.008 1 81.56 69 ASP B CA 1
ATOM 1756 C C . ASP B 1 69 ? 8.367 12.648 13.008 1 81.56 69 ASP B C 1
ATOM 1758 O O . ASP B 1 69 ? 7.414 12.43 12.25 1 81.56 69 ASP B O 1
ATOM 1762 N N . THR B 1 70 ? 8.922 11.727 13.93 1 80.88 70 THR B N 1
ATOM 1763 C CA . THR B 1 70 ? 8.391 10.367 13.914 1 80.88 70 THR B CA 1
ATOM 1764 C C . THR B 1 70 ? 8.008 9.922 15.32 1 80.88 70 THR B C 1
ATOM 1766 O O . THR B 1 70 ? 7.891 8.719 15.578 1 80.88 70 THR B O 1
ATOM 1769 N N . ASP B 1 71 ? 7.793 10.906 16.188 1 84.44 71 ASP B N 1
ATOM 1770 C CA . ASP B 1 71 ? 7.383 10.57 17.547 1 84.44 71 ASP B CA 1
ATOM 1771 C C . ASP B 1 71 ? 5.863 10.617 17.688 1 84.44 71 ASP B C 1
ATOM 1773 O O . ASP B 1 71 ? 5.191 11.359 16.969 1 84.44 71 ASP B O 1
ATOM 1777 N N . TRP B 1 72 ? 5.461 9.828 18.609 1 86.44 72 TRP B N 1
ATOM 1778 C CA . TRP B 1 72 ? 4.055 9.93 18.969 1 86.44 72 TRP B CA 1
ATOM 1779 C C . TRP B 1 72 ? 3.756 11.273 19.625 1 86.44 72 TRP B C 1
ATOM 1781 O O . TRP B 1 72 ? 4.469 11.703 20.547 1 86.44 72 TRP B O 1
ATOM 1791 N N . ARG B 1 73 ? 2.781 11.969 19.125 1 90.38 73 ARG B N 1
ATOM 1792 C CA . ARG B 1 73 ? 2.375 13.25 19.672 1 90.38 73 ARG B CA 1
ATOM 1793 C C . ARG B 1 73 ? 0.859 13.414 19.625 1 90.38 73 ARG B C 1
ATOM 1795 O O . ARG B 1 73 ? 0.194 12.844 18.766 1 90.38 73 ARG B O 1
ATOM 1802 N N . LEU B 1 74 ? 0.442 14.125 20.625 1 93.56 74 LEU B N 1
ATOM 1803 C CA . LEU B 1 74 ? -0.952 14.555 20.578 1 93.56 74 LEU B CA 1
ATOM 1804 C C . LEU B 1 74 ? -1.182 15.523 19.422 1 93.56 74 LEU B C 1
ATOM 1806 O O . LEU B 1 74 ? -0.432 16.484 19.25 1 93.56 74 LEU B O 1
ATOM 1810 N N . GLU B 1 75 ? -2.143 15.258 18.688 1 94.62 75 GLU B N 1
ATOM 1811 C CA . GLU B 1 75 ? -2.473 16.156 17.594 1 94.62 75 GLU B CA 1
ATOM 1812 C C . GLU B 1 75 ? -2.975 17.5 18.109 1 94.62 75 GLU B C 1
ATOM 1814 O O . GLU B 1 75 ? -3.875 17.547 18.953 1 94.62 75 GLU B O 1
ATOM 1819 N N . PRO B 1 76 ? -2.391 18.531 17.547 1 95.31 76 PRO B N 1
ATOM 1820 C CA . PRO B 1 76 ? -2.916 19.828 17.953 1 95.31 76 PRO B CA 1
ATOM 1821 C C . PRO B 1 76 ? -4.395 20 17.609 1 95.31 76 PRO B C 1
ATOM 1823 O O . PRO B 1 76 ? -4.836 19.594 16.531 1 95.31 76 PRO B O 1
ATOM 1826 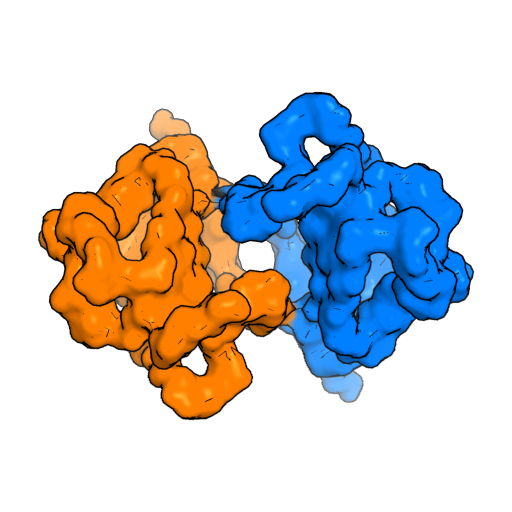N N . GLU B 1 77 ? -5.137 20.656 18.438 1 94.88 77 GLU B N 1
ATOM 1827 C CA . GLU B 1 77 ? -6.562 20.891 18.234 1 94.88 77 GLU B CA 1
ATOM 1828 C C . GLU B 1 77 ? -6.809 21.719 16.969 1 94.88 77 GLU B C 1
ATOM 1830 O O . GLU B 1 77 ? -7.855 21.594 16.328 1 94.88 77 GLU B O 1
ATOM 1835 N N . SER B 1 78 ? -5.828 22.547 16.609 1 96 78 SER B N 1
ATOM 1836 C CA . SER B 1 78 ? -5.973 23.469 15.477 1 96 78 SER B CA 1
ATOM 1837 C C . SER B 1 78 ? -5.676 22.766 14.156 1 96 78 SER B C 1
ATOM 1839 O O . SER B 1 78 ? -5.945 23.297 13.086 1 96 78 SER B O 1
ATOM 1841 N N . LEU B 1 79 ? -5.199 21.578 14.195 1 96.44 79 LEU B N 1
ATOM 1842 C CA . LEU B 1 79 ? -4.672 20.906 13.008 1 96.44 79 LEU B CA 1
ATOM 1843 C C . LEU B 1 79 ? -5.734 20.812 11.922 1 96.44 79 LEU B C 1
ATOM 1845 O O . LEU B 1 79 ? -5.477 21.156 10.766 1 96.44 79 LEU B O 1
ATOM 1849 N N . PRO B 1 80 ? -6.996 20.516 12.266 1 96.38 80 PRO B N 1
ATOM 1850 C CA . PRO B 1 80 ? -7.996 20.422 11.203 1 96.38 80 PRO B CA 1
ATOM 1851 C C . PRO B 1 80 ? -8.305 21.766 10.562 1 96.38 80 PRO B C 1
ATOM 1853 O O . PRO B 1 80 ? -8.719 21.828 9.398 1 96.38 80 PRO B O 1
ATOM 1856 N N . THR B 1 81 ? -8.07 22.781 11.227 1 96.25 81 THR B N 1
ATOM 1857 C CA . THR B 1 81 ? -8.289 24.109 10.672 1 96.25 81 THR B CA 1
ATOM 1858 C C . THR B 1 81 ? -7.105 24.547 9.812 1 96.25 81 THR B C 1
ATOM 1860 O O . THR B 1 81 ? -7.281 25.234 8.812 1 96.25 81 THR B O 1
ATOM 1863 N N . GLU B 1 82 ? -5.953 24.125 10.117 1 96.69 82 GLU B N 1
ATOM 1864 C CA . GLU B 1 82 ? -4.723 24.5 9.43 1 96.69 82 GLU B CA 1
ATOM 1865 C C . GLU B 1 82 ? -4.5 23.641 8.188 1 96.69 82 GLU B C 1
ATOM 1867 O O . GLU B 1 82 ? -3.869 24.078 7.227 1 96.69 82 GLU B O 1
ATOM 1872 N N . ASP B 1 83 ? -4.953 22.469 8.258 1 97.94 83 ASP B N 1
ATOM 1873 C CA . ASP B 1 83 ? -4.695 21.5 7.203 1 97.94 83 ASP B CA 1
ATOM 1874 C C . ASP B 1 83 ? -6 20.906 6.672 1 97.94 83 ASP B C 1
ATOM 1876 O O . ASP B 1 83 ? -6.5 19.906 7.199 1 97.94 83 ASP B O 1
ATOM 1880 N N . PRO B 1 84 ? -6.488 21.469 5.562 1 98.44 84 PRO B N 1
ATOM 1881 C CA . PRO B 1 84 ? -7.75 20.984 5 1 98.44 84 PRO B CA 1
ATOM 1882 C C . PRO B 1 84 ? -7.691 19.5 4.621 1 98.44 84 PRO B C 1
ATOM 1884 O O . PRO B 1 84 ? -8.711 18.812 4.664 1 98.44 84 PRO B O 1
ATOM 1887 N N . LEU B 1 85 ? -6.578 18.969 4.281 1 98.56 85 LEU B N 1
ATOM 1888 C CA . LEU B 1 85 ? -6.438 17.562 3.955 1 98.56 85 LEU B CA 1
ATOM 1889 C C . LEU B 1 85 ? -6.719 16.688 5.176 1 98.56 85 LEU B C 1
ATOM 1891 O O . LEU B 1 85 ? -7.426 15.68 5.078 1 98.56 85 LEU B O 1
ATOM 1895 N N . PHE B 1 86 ? -6.191 17.141 6.277 1 98.19 86 PHE B N 1
ATOM 1896 C CA . PHE B 1 86 ? -6.418 16.375 7.504 1 98.19 86 PHE B CA 1
ATOM 1897 C C . PHE B 1 86 ? -7.879 16.469 7.926 1 98.19 86 PHE B C 1
ATOM 1899 O O . PHE B 1 86 ? -8.453 15.477 8.391 1 98.19 86 PHE B O 1
ATOM 1906 N N . ALA B 1 87 ? -8.43 17.594 7.762 1 98.44 87 ALA B N 1
ATOM 1907 C CA . ALA B 1 87 ? -9.844 17.766 8.07 1 98.44 87 ALA B CA 1
ATOM 1908 C C . ALA B 1 87 ? -10.711 16.812 7.25 1 98.44 87 ALA B C 1
ATOM 1910 O O . ALA B 1 87 ? -11.617 16.172 7.785 1 98.44 87 ALA B O 1
ATOM 1911 N N . ALA B 1 88 ? -10.461 16.734 6.012 1 98.12 88 ALA B N 1
ATOM 1912 C CA . ALA B 1 88 ? -11.195 15.82 5.141 1 98.12 88 ALA B CA 1
ATOM 1913 C C . ALA B 1 88 ? -11.031 14.375 5.598 1 98.12 88 ALA B C 1
ATOM 1915 O O . ALA B 1 88 ? -11.984 13.594 5.578 1 98.12 88 ALA B O 1
ATOM 1916 N N . ALA B 1 89 ? -9.828 14.039 6.012 1 97.75 89 ALA B N 1
ATOM 1917 C CA . ALA B 1 89 ? -9.547 12.688 6.5 1 97.75 89 ALA B CA 1
ATOM 1918 C C . ALA B 1 89 ? -10.367 12.375 7.746 1 97.75 89 ALA B C 1
ATOM 1920 O O . ALA B 1 89 ? -10.93 11.289 7.867 1 97.75 89 ALA B O 1
ATOM 1921 N N . LEU B 1 90 ? -10.422 13.336 8.625 1 97.44 90 LEU B N 1
ATOM 1922 C CA . LEU B 1 90 ? -11.148 13.141 9.875 1 97.44 90 LEU B CA 1
ATOM 1923 C C . LEU B 1 90 ? -12.633 12.914 9.602 1 97.44 90 LEU B C 1
ATOM 1925 O O . LEU B 1 90 ? -13.297 12.188 10.344 1 97.44 90 LEU B O 1
ATOM 1929 N N . ARG B 1 91 ? -13.086 13.469 8.508 1 97.56 91 ARG B N 1
ATOM 1930 C CA . ARG B 1 91 ? -14.477 13.289 8.117 1 97.56 91 ARG B CA 1
ATOM 1931 C C . ARG B 1 91 ? -14.664 11.977 7.363 1 97.56 91 ARG B C 1
ATOM 1933 O O . ARG B 1 91 ? -15.773 11.664 6.93 1 97.56 91 ARG B O 1
ATOM 1940 N N . THR B 1 92 ? -13.602 11.266 7.152 1 95.62 92 THR B N 1
ATOM 1941 C CA . THR B 1 92 ? -13.57 10.008 6.406 1 95.62 92 THR B CA 1
ATOM 1942 C C . THR B 1 92 ? -14.047 10.227 4.969 1 95.62 92 THR B C 1
ATOM 1944 O O . THR B 1 92 ? -14.727 9.367 4.402 1 95.62 92 THR B O 1
ATOM 1947 N N . ASP B 1 93 ? -13.742 11.414 4.434 1 95.56 93 ASP B N 1
ATOM 1948 C CA . ASP B 1 93 ? -13.969 11.672 3.012 1 95.56 93 ASP B CA 1
ATOM 1949 C C . ASP B 1 93 ? -13.102 10.75 2.146 1 95.56 93 ASP B C 1
ATOM 1951 O O . ASP B 1 93 ? -12.133 10.164 2.631 1 95.56 93 ASP B O 1
ATOM 1955 N N . PRO B 1 94 ? -13.477 10.625 0.844 1 92.75 94 PRO B N 1
ATOM 1956 C CA . PRO B 1 94 ? -12.594 9.883 -0.058 1 92.75 94 PRO B CA 1
ATOM 1957 C C . PRO B 1 94 ? -11.188 10.477 -0.132 1 92.75 94 PRO B C 1
ATOM 1959 O O . PRO B 1 94 ? -10.992 11.648 0.197 1 92.75 94 PRO B O 1
ATOM 1962 N N . SER B 1 95 ? -10.242 9.641 -0.533 1 93.56 95 SER B N 1
ATOM 1963 C CA . SER B 1 95 ? -8.859 10.078 -0.716 1 93.56 95 SER B CA 1
ATOM 1964 C C . SER B 1 95 ? -8.789 11.328 -1.594 1 93.56 95 SER B C 1
ATOM 1966 O O . SER B 1 95 ? -9.633 11.516 -2.477 1 93.56 95 SER B O 1
ATOM 1968 N N . VAL B 1 96 ? -7.816 12.156 -1.366 1 96.81 96 VAL B N 1
ATOM 1969 C CA . VAL B 1 96 ? -7.66 13.406 -2.109 1 96.81 96 VAL B CA 1
ATOM 1970 C C . VAL B 1 96 ? -6.402 13.344 -2.969 1 96.81 96 VAL B C 1
ATOM 1972 O O . VAL B 1 96 ? -5.336 12.945 -2.492 1 96.81 96 VAL B O 1
ATOM 1975 N N . TYR B 1 97 ? -6.551 13.688 -4.223 1 95.5 97 TYR B N 1
ATOM 1976 C CA . TYR B 1 97 ? -5.449 13.781 -5.172 1 95.5 97 TYR B CA 1
ATOM 1977 C C . TYR B 1 97 ? -5.113 15.234 -5.473 1 95.5 97 TYR B C 1
ATOM 1979 O O . TYR B 1 97 ? -5.977 16 -5.902 1 95.5 97 TYR B O 1
ATOM 1987 N N . VAL B 1 98 ? -3.887 15.586 -5.191 1 96.94 98 VAL B N 1
ATOM 1988 C CA . VAL B 1 98 ? -3.422 16.938 -5.512 1 96.94 98 VAL B CA 1
ATOM 1989 C C . VAL B 1 98 ? -2.326 16.859 -6.574 1 96.94 98 VAL B C 1
ATOM 1991 O O . VAL B 1 98 ? -1.202 16.438 -6.289 1 96.94 98 VAL B O 1
ATOM 1994 N N . GLU B 1 99 ? -2.578 17.297 -7.73 1 95.31 99 GLU B N 1
ATOM 1995 C CA . GLU B 1 99 ? -1.646 17.203 -8.852 1 95.31 99 GLU B CA 1
ATOM 1996 C C . GLU B 1 99 ? -0.55 18.266 -8.75 1 95.31 99 GLU B C 1
ATOM 1998 O O . GLU B 1 99 ? 0.565 18.062 -9.234 1 95.31 99 GLU B O 1
ATOM 2003 N N . ASP B 1 100 ? -0.97 19.359 -8.234 1 96.75 100 ASP B N 1
ATOM 2004 C CA . ASP B 1 100 ? -0.043 20.484 -8.078 1 96.75 100 ASP B CA 1
ATOM 2005 C C . ASP B 1 100 ? -0.431 21.359 -6.895 1 96.75 100 ASP B C 1
ATOM 2007 O O . ASP B 1 100 ? -1.404 22.109 -6.965 1 96.75 100 ASP B O 1
ATOM 2011 N N . VAL B 1 101 ? 0.425 21.344 -5.879 1 97.38 101 VAL B N 1
ATOM 2012 C CA . VAL B 1 101 ? 0.162 22.062 -4.633 1 97.38 101 VAL B CA 1
ATOM 2013 C C . VAL B 1 101 ? 0.063 23.562 -4.898 1 97.38 101 VAL B C 1
ATOM 2015 O O . VAL B 1 101 ? -0.74 24.25 -4.273 1 97.38 101 VAL B O 1
ATOM 2018 N N . GLU B 1 102 ? 0.803 24.047 -5.848 1 95.62 102 GLU B N 1
ATOM 2019 C CA . GLU B 1 102 ? 0.892 25.484 -6.113 1 95.62 102 GLU B CA 1
ATOM 2020 C C . GLU B 1 102 ? -0.405 26.016 -6.715 1 95.62 102 GLU B C 1
ATOM 2022 O O . GLU B 1 102 ? -0.741 27.188 -6.543 1 95.62 102 GLU B O 1
ATOM 2027 N N . THR B 1 103 ? -1.16 25.109 -7.371 1 96.38 103 THR B N 1
ATOM 2028 C CA . THR B 1 103 ? -2.316 25.609 -8.102 1 96.38 103 THR B CA 1
ATOM 2029 C C . THR B 1 103 ? -3.611 25.047 -7.523 1 96.38 103 THR B C 1
ATOM 2031 O O . THR B 1 103 ? -4.703 25.484 -7.902 1 96.38 103 THR B O 1
ATOM 2034 N N . ALA B 1 104 ? -3.498 24.234 -6.605 1 97.19 104 ALA B N 1
ATOM 2035 C CA . ALA B 1 104 ? -4.691 23.625 -6.031 1 97.19 104 ALA B CA 1
ATOM 2036 C C . ALA B 1 104 ? -5.492 24.625 -5.215 1 97.19 104 ALA B C 1
ATOM 2038 O O . ALA B 1 104 ? -4.934 25.594 -4.684 1 97.19 104 ALA B O 1
ATOM 2039 N N . SER B 1 105 ? -6.738 24.375 -5.141 1 97.56 105 SER B N 1
ATOM 2040 C CA . SER B 1 105 ? -7.633 25.234 -4.383 1 97.56 105 SER B CA 1
ATOM 2041 C C . SER B 1 105 ? -7.289 25.219 -2.896 1 97.56 105 SER B C 1
ATOM 2043 O O . SER B 1 105 ? -7.008 24.172 -2.33 1 97.56 105 SER B O 1
ATOM 2045 N N . PRO B 1 106 ? -7.395 26.359 -2.285 1 96.62 106 PRO B N 1
ATOM 2046 C CA . PRO B 1 106 ? -7.141 26.438 -0.845 1 96.62 106 PRO B CA 1
ATOM 2047 C C . PRO B 1 106 ? -8.164 25.656 -0.027 1 96.62 106 PRO B C 1
ATOM 2049 O O . PRO B 1 106 ? -7.93 25.359 1.147 1 96.62 106 PRO B O 1
ATOM 2052 N N . GLU B 1 107 ? -9.258 25.328 -0.605 1 96.44 107 GLU B N 1
ATOM 2053 C CA . GLU B 1 107 ? -10.258 24.516 0.076 1 96.44 107 GLU B CA 1
ATOM 2054 C C . GLU B 1 107 ? -9.805 23.062 0.197 1 96.44 107 GLU B C 1
ATOM 2056 O O . GLU B 1 107 ? -10.266 22.328 1.073 1 96.44 107 GLU B O 1
ATOM 2061 N N . VAL B 1 108 ? -8.891 22.797 -0.653 1 97.31 108 VAL B N 1
ATOM 2062 C CA . VAL B 1 108 ? -8.43 21.422 -0.714 1 97.31 108 VAL B CA 1
ATOM 2063 C C . VAL B 1 108 ? -7.113 21.281 0.044 1 97.31 108 VAL B C 1
ATOM 2065 O O . VAL B 1 108 ? -6.898 20.297 0.752 1 97.31 108 VAL B O 1
ATOM 2068 N N . ILE B 1 109 ? -6.289 22.25 -0.14 1 98.31 109 ILE B N 1
ATOM 2069 C CA . ILE B 1 109 ? -4.953 22.141 0.435 1 98.31 109 ILE B CA 1
ATOM 2070 C C . ILE B 1 109 ? -4.438 23.516 0.837 1 98.31 109 ILE B C 1
ATOM 2072 O O . ILE B 1 109 ? -4.66 24.5 0.128 1 98.31 109 ILE B O 1
ATOM 2076 N N . ASN B 1 110 ? -3.799 23.562 2.012 1 98.19 110 ASN B N 1
ATOM 2077 C CA . ASN B 1 110 ? -3.078 24.75 2.471 1 98.19 110 ASN B CA 1
ATOM 2078 C C . ASN B 1 110 ? -1.627 24.734 1.999 1 98.19 110 ASN B C 1
ATOM 2080 O O . ASN B 1 110 ? -0.782 24.062 2.59 1 98.19 110 ASN B O 1
ATOM 2084 N N . LYS B 1 111 ? -1.385 25.516 1.038 1 97.44 111 LYS B N 1
ATOM 2085 C CA . LYS B 1 111 ? -0.078 25.547 0.387 1 97.44 111 LYS B CA 1
ATOM 2086 C C . LYS B 1 111 ? 1.03 25.859 1.388 1 97.44 111 LYS B C 1
ATOM 2088 O O . LYS B 1 111 ? 2.068 25.188 1.402 1 97.44 111 LYS B O 1
ATOM 2093 N N . GLU B 1 112 ? 0.821 26.828 2.15 1 96.62 112 GLU B N 1
ATOM 2094 C CA . GLU B 1 112 ? 1.839 27.25 3.111 1 96.62 112 GLU B CA 1
ATOM 2095 C C . GLU B 1 112 ? 2.135 26.141 4.117 1 96.62 112 GLU B C 1
ATOM 2097 O O . GLU B 1 112 ? 3.299 25.844 4.398 1 96.62 112 GLU B O 1
ATOM 2102 N N . PHE B 1 113 ? 1.105 25.562 4.586 1 95.88 113 PHE B N 1
ATOM 2103 C CA . PHE B 1 113 ? 1.263 24.469 5.527 1 95.88 113 PHE B CA 1
ATOM 2104 C C . PHE B 1 113 ? 2.076 23.328 4.902 1 95.88 113 PHE B C 1
ATOM 2106 O O . PHE B 1 113 ? 3.008 22.812 5.523 1 95.88 113 PHE B O 1
ATOM 2113 N N . GLU B 1 114 ? 1.76 22.953 3.662 1 96.75 114 GLU B N 1
ATOM 2114 C CA . GLU B 1 114 ? 2.439 21.859 2.973 1 96.75 114 GLU B CA 1
ATOM 2115 C C . GLU B 1 114 ? 3.906 22.188 2.721 1 96.75 114 GLU B C 1
ATOM 2117 O O . GLU B 1 114 ? 4.777 21.328 2.852 1 96.75 114 GLU B O 1
ATOM 2122 N N . HIS B 1 115 ? 4.164 23.406 2.354 1 94.44 115 HIS B N 1
ATOM 2123 C CA . HIS B 1 115 ? 5.539 23.844 2.115 1 94.44 115 HIS B CA 1
ATOM 2124 C C . HIS B 1 115 ? 6.367 23.75 3.391 1 94.44 115 HIS B C 1
ATOM 2126 O O . HIS B 1 115 ? 7.508 23.297 3.365 1 94.44 115 HIS B O 1
ATOM 2132 N N . GLN B 1 116 ? 5.805 24.172 4.418 1 92.75 116 GLN B N 1
ATOM 2133 C CA . GLN B 1 116 ? 6.52 24.234 5.688 1 92.75 116 GLN B CA 1
ATOM 2134 C C . GLN B 1 116 ? 6.793 22.828 6.227 1 92.75 116 GLN B C 1
ATOM 2136 O O . GLN B 1 116 ? 7.84 22.578 6.828 1 92.75 116 GLN B O 1
ATOM 2141 N N . ASN B 1 117 ? 5.914 21.969 5.969 1 93 117 ASN B N 1
ATOM 2142 C CA . ASN B 1 117 ? 5.992 20.703 6.668 1 93 117 ASN B CA 1
ATOM 2143 C C . ASN B 1 117 ? 6.539 19.594 5.762 1 93 117 ASN B C 1
ATOM 2145 O O . ASN B 1 117 ? 7.18 18.656 6.238 1 93 117 ASN B O 1
ATOM 2149 N N . PHE B 1 118 ? 6.352 19.75 4.438 1 94 118 PHE B N 1
ATOM 2150 C CA . PHE B 1 118 ? 6.652 18.562 3.645 1 94 118 PHE B CA 1
ATOM 2151 C C . PHE B 1 118 ? 7.43 18.938 2.387 1 94 118 PHE B C 1
ATOM 2153 O O . PHE B 1 118 ? 8.32 18.203 1.965 1 94 118 PHE B O 1
ATOM 2160 N N . GLY B 1 119 ? 7.066 19.984 1.66 1 94.31 119 GLY B N 1
ATOM 2161 C CA . GLY B 1 119 ? 7.867 20.5 0.563 1 94.31 119 GLY B CA 1
ATOM 2162 C C . GLY B 1 119 ? 7.574 19.828 -0.764 1 94.31 119 GLY B C 1
ATOM 2163 O O . GLY B 1 119 ? 8.195 20.141 -1.778 1 94.31 119 GLY B O 1
ATOM 2164 N N . HIS B 1 120 ? 6.664 18.953 -0.888 1 95.69 120 HIS B N 1
ATOM 2165 C CA . HIS B 1 120 ? 6.355 18.234 -2.121 1 95.69 120 HIS B CA 1
ATOM 2166 C C . HIS B 1 120 ? 5.52 19.094 -3.062 1 95.69 120 HIS B C 1
ATOM 2168 O O . HIS B 1 120 ? 4.953 20.094 -2.648 1 95.69 120 HIS B O 1
ATOM 2174 N N . ARG B 1 121 ? 5.43 18.656 -4.332 1 96.5 121 ARG B N 1
ATOM 2175 C CA . ARG B 1 121 ? 4.688 19.359 -5.379 1 96.5 121 ARG B CA 1
ATOM 2176 C C . ARG B 1 121 ? 3.33 18.703 -5.617 1 96.5 121 ARG B C 1
ATOM 2178 O O . ARG B 1 121 ? 2.367 19.375 -5.988 1 96.5 121 ARG B O 1
ATOM 2185 N N . ALA B 1 122 ? 3.236 17.453 -5.531 1 97 122 ALA B N 1
ATOM 2186 C CA . ALA B 1 122 ? 2.016 16.672 -5.707 1 97 122 ALA B CA 1
ATOM 2187 C C . ALA B 1 122 ? 1.914 15.562 -4.66 1 97 122 ALA B C 1
ATOM 2189 O O . ALA B 1 122 ? 2.918 15.18 -4.055 1 97 122 ALA B O 1
ATOM 2190 N N . LEU B 1 123 ? 0.696 15.18 -4.422 1 97.31 123 LEU B N 1
ATOM 2191 C CA . LEU B 1 123 ? 0.532 14.133 -3.416 1 97.31 123 LEU B CA 1
ATOM 2192 C C . LEU B 1 123 ? -0.821 13.445 -3.562 1 97.31 123 LEU B C 1
ATOM 2194 O O . LEU B 1 123 ? -1.706 13.953 -4.258 1 97.31 123 LEU B O 1
ATOM 2198 N N . ILE B 1 124 ? -0.886 12.297 -3.002 1 96.56 124 ILE B N 1
ATOM 2199 C CA . ILE B 1 124 ? -2.143 11.625 -2.68 1 96.56 124 ILE B CA 1
ATOM 2200 C C . ILE B 1 124 ? -2.305 11.539 -1.163 1 96.56 124 ILE B C 1
ATOM 2202 O O . ILE B 1 124 ? -1.366 11.172 -0.453 1 96.56 124 ILE B O 1
ATOM 2206 N N . HIS B 1 125 ? -3.385 12.008 -0.665 1 97.56 125 HIS B N 1
ATOM 2207 C CA . HIS B 1 125 ? -3.766 11.828 0.733 1 97.56 125 HIS B CA 1
ATOM 2208 C C . HIS B 1 125 ? -4.805 10.727 0.887 1 97.56 125 HIS B C 1
ATOM 2210 O O . HIS B 1 125 ? -6.008 10.99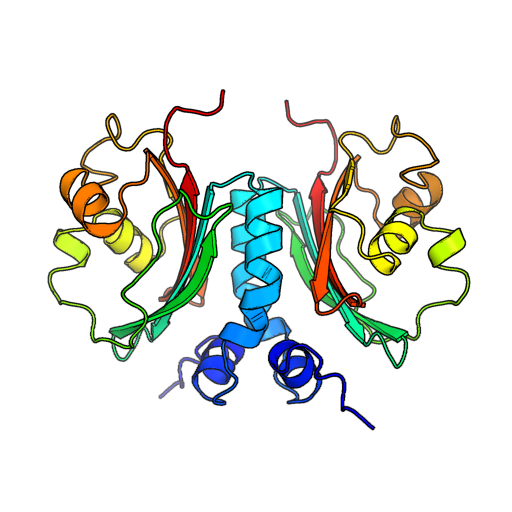2 0.874 1 97.56 125 HIS B O 1
ATOM 2216 N N . ALA B 1 126 ? -4.316 9.492 1.081 1 95.56 126 ALA B N 1
ATOM 2217 C CA . ALA B 1 126 ? -5.176 8.312 1.115 1 95.56 126 ALA B CA 1
ATOM 2218 C C . ALA B 1 126 ? -5.574 7.965 2.547 1 95.56 126 ALA B C 1
ATOM 2220 O O . ALA B 1 126 ? -4.715 7.766 3.406 1 95.56 126 ALA B O 1
ATOM 2221 N N . HIS B 1 127 ? -6.832 7.871 2.758 1 93.44 127 HIS B N 1
ATOM 2222 C CA . HIS B 1 127 ? -7.363 7.773 4.113 1 93.44 127 HIS B CA 1
ATOM 2223 C C . HIS B 1 127 ? -7.652 6.324 4.484 1 93.44 127 HIS B C 1
ATOM 2225 O O . HIS B 1 127 ? -8.43 5.648 3.811 1 93.44 127 HIS B O 1
ATOM 2231 N N . LEU B 1 128 ? -6.984 5.914 5.527 1 88.12 128 LEU B N 1
ATOM 2232 C CA . LEU B 1 128 ? -7.258 4.598 6.102 1 88.12 128 LEU B CA 1
ATOM 2233 C C . LEU B 1 128 ? -8.344 4.688 7.168 1 88.12 128 LEU B C 1
ATOM 2235 O O . LEU B 1 128 ? -8.07 5.051 8.312 1 88.12 128 LEU B O 1
ATOM 2239 N N . CYS B 1 129 ? -9.516 4.285 6.734 1 87.06 129 CYS B N 1
ATOM 2240 C CA . CYS B 1 129 ? -10.672 4.461 7.605 1 87.06 129 CYS B CA 1
ATOM 2241 C C . CYS B 1 129 ? -11.336 3.121 7.898 1 87.06 129 CYS B C 1
ATOM 2243 O O . CYS B 1 129 ? -11.32 2.219 7.062 1 87.06 129 CYS B O 1
ATOM 2245 N N . GLN B 1 130 ? -11.867 3.049 9.031 1 79.44 130 GLN B N 1
ATOM 2246 C CA . GLN B 1 130 ? -12.703 1.925 9.438 1 79.44 130 GLN B CA 1
ATOM 2247 C C . GLN B 1 130 ? -13.789 2.373 10.406 1 79.44 130 GLN B C 1
ATOM 2249 O O . GLN B 1 130 ? -13.523 3.121 11.352 1 79.44 130 GLN B O 1
ATOM 2254 N N . ASP B 1 131 ? -14.992 1.905 10.133 1 82.19 131 ASP B N 1
ATOM 2255 C CA . ASP B 1 131 ? -16.156 2.189 10.984 1 82.19 131 ASP B CA 1
ATOM 2256 C C . ASP B 1 131 ? -16.297 3.691 11.219 1 82.19 131 ASP B C 1
ATOM 2258 O O . ASP B 1 131 ? -16.484 4.129 12.352 1 82.19 131 ASP B O 1
ATOM 2262 N N . GLY B 1 132 ? -16.062 4.453 10.234 1 88.25 132 GLY B N 1
ATOM 2263 C CA . GLY B 1 132 ? -16.297 5.887 10.266 1 88.25 132 GLY B CA 1
ATOM 2264 C C . GLY B 1 132 ? -15.227 6.66 11 1 88.25 132 GLY B C 1
ATOM 2265 O O . GLY B 1 132 ? -15.422 7.828 11.352 1 88.25 132 GLY B O 1
ATOM 2266 N N . GLN B 1 133 ? -14.117 5.977 11.266 1 88.88 133 GLN B N 1
ATOM 2267 C CA . GLN B 1 133 ? -13.023 6.637 11.969 1 88.88 133 GLN B CA 1
ATOM 2268 C C . GLN B 1 133 ? -11.727 6.559 11.172 1 88.88 133 GLN B C 1
ATOM 2270 O O . GLN B 1 133 ? -11.453 5.547 10.516 1 88.88 133 GLN B O 1
ATOM 2275 N N . LEU B 1 134 ? -11.008 7.613 11.305 1 91.75 134 LEU B N 1
ATOM 2276 C CA . LEU B 1 134 ? -9.695 7.656 10.672 1 91.75 134 LEU B CA 1
ATOM 2277 C C . LEU B 1 134 ? -8.641 6.984 11.547 1 91.75 134 LEU B C 1
ATOM 2279 O O . LEU B 1 134 ? -8.438 7.391 12.688 1 91.75 134 LEU B O 1
ATOM 2283 N N . TRP B 1 135 ? -7.871 6.102 10.883 1 85.06 135 TRP B N 1
ATOM 2284 C CA . TRP B 1 135 ? -6.848 5.379 11.641 1 85.06 135 TRP B CA 1
ATOM 2285 C C . TRP B 1 135 ? -5.457 5.688 11.094 1 85.06 135 TRP B C 1
ATOM 2287 O O . TRP B 1 135 ? -4.453 5.438 11.766 1 85.06 135 TRP B O 1
ATOM 2297 N N . GLY B 1 136 ? -5.504 6.125 9.898 1 90.81 136 GLY B N 1
ATOM 2298 C CA . GLY B 1 136 ? -4.203 6.441 9.328 1 90.81 136 GLY B CA 1
ATOM 2299 C C . GLY B 1 136 ? -4.297 7.094 7.961 1 90.81 136 GLY B C 1
ATOM 2300 O O . GLY B 1 136 ? -5.395 7.316 7.445 1 90.81 136 GLY B O 1
ATOM 2301 N N . ILE B 1 137 ? -3.166 7.48 7.488 1 93.5 137 ILE B N 1
ATOM 2302 C CA . ILE B 1 137 ? -3.031 8.117 6.18 1 93.5 137 ILE B CA 1
ATOM 2303 C C . ILE B 1 137 ? -1.802 7.562 5.461 1 93.5 137 ILE B C 1
ATOM 2305 O O . ILE B 1 137 ? -0.718 7.484 6.043 1 93.5 137 ILE B O 1
ATOM 2309 N N . LEU B 1 138 ? -1.996 7.035 4.336 1 93.69 138 LEU B N 1
ATOM 2310 C CA . LEU B 1 138 ? -0.906 6.797 3.396 1 93.69 138 LEU B CA 1
ATOM 2311 C C . LEU B 1 138 ? -0.709 7.996 2.477 1 93.69 138 LEU B C 1
ATOM 2313 O O . LEU B 1 138 ? -1.658 8.461 1.84 1 93.69 138 LEU B O 1
ATOM 2317 N N . LYS B 1 139 ? 0.515 8.5 2.416 1 96.94 139 LYS B N 1
ATOM 2318 C CA . LYS B 1 139 ? 0.721 9.727 1.646 1 96.94 139 LYS B CA 1
ATOM 2319 C C . LYS B 1 139 ? 1.92 9.594 0.712 1 96.94 139 LYS B C 1
ATOM 2321 O O . LYS B 1 139 ? 3.045 9.93 1.087 1 96.94 139 LYS B O 1
ATOM 2326 N N . PRO B 1 140 ? 1.741 9.125 -0.53 1 96.94 140 PRO B N 1
ATOM 2327 C CA . PRO B 1 140 ? 2.752 9.273 -1.58 1 96.94 140 PRO B CA 1
ATOM 2328 C C . PRO B 1 140 ? 2.924 10.719 -2.039 1 96.94 140 PRO B C 1
ATOM 2330 O O . PRO B 1 140 ? 1.938 11.453 -2.156 1 96.94 140 PRO B O 1
ATOM 2333 N N . GLU B 1 141 ? 4.207 11.102 -2.24 1 97.88 141 GLU B N 1
ATOM 2334 C CA . GLU B 1 141 ? 4.527 12.484 -2.588 1 97.88 141 GLU B CA 1
ATOM 2335 C C . GLU B 1 141 ? 5.484 12.547 -3.773 1 97.88 141 GLU B C 1
ATOM 2337 O O . GLU B 1 141 ? 6.383 11.711 -3.898 1 97.88 141 GLU B O 1
ATOM 2342 N N . ILE B 1 142 ? 5.297 13.531 -4.609 1 97.06 142 ILE B N 1
ATOM 2343 C CA . ILE B 1 142 ? 6.191 13.797 -5.73 1 97.06 142 ILE B CA 1
ATOM 2344 C C . ILE B 1 142 ? 6.852 15.164 -5.547 1 97.06 142 ILE B C 1
ATOM 2346 O O . ILE B 1 142 ? 6.184 16.141 -5.184 1 97.06 142 ILE B O 1
ATOM 2350 N N . PHE B 1 143 ? 8.172 15.125 -5.719 1 96.56 143 PHE B N 1
ATOM 2351 C CA . PHE B 1 143 ? 8.93 16.359 -5.594 1 96.56 143 PHE B CA 1
ATOM 2352 C C . PHE B 1 143 ? 9.336 16.891 -6.965 1 96.56 143 PHE B C 1
ATOM 2354 O O . PHE B 1 143 ? 9.453 16.109 -7.922 1 96.56 143 PHE B O 1
ATOM 2361 N N . GLY B 1 144 ? 9.68 18.031 -7.023 1 83.94 144 GLY B N 1
ATOM 2362 C CA . GLY B 1 144 ? 10.172 18.688 -8.227 1 83.94 144 GLY B CA 1
ATOM 2363 C C . GLY B 1 144 ? 9.094 18.875 -9.281 1 83.94 144 GLY B C 1
ATOM 2364 O O . GLY B 1 144 ? 7.949 19.188 -8.953 1 83.94 144 GLY B O 1
ATOM 2365 N N . GLN B 1 145 ? 9.539 18.797 -10.578 1 66.31 145 GLN B N 1
ATOM 2366 C CA . GLN B 1 145 ? 8.625 19.125 -11.672 1 66.31 145 GLN B CA 1
ATOM 2367 C C . GLN B 1 145 ? 7.793 17.922 -12.078 1 66.31 145 GLN B C 1
ATOM 2369 O O . GLN B 1 145 ? 8.211 16.766 -11.891 1 66.31 145 GLN B O 1
ATOM 2374 N N . LYS B 1 146 ? 6.453 18.234 -12.32 1 54.88 146 LYS B N 1
ATOM 2375 C CA . LYS B 1 146 ? 5.43 17.297 -12.781 1 54.88 146 LYS B CA 1
ATOM 2376 C C . LYS B 1 146 ? 6.027 16.25 -13.703 1 54.88 146 LYS B C 1
ATOM 2378 O O . LYS B 1 146 ? 6.789 16.562 -14.617 1 54.88 146 LYS B O 1
ATOM 2383 N N . ARG B 1 147 ? 6.125 15.023 -13.227 1 43.84 147 ARG B N 1
ATOM 2384 C CA . ARG B 1 147 ? 6.516 14.023 -14.203 1 43.84 147 ARG B CA 1
ATOM 2385 C C . ARG B 1 147 ? 5.379 13.742 -15.188 1 43.84 147 ARG B C 1
ATOM 2387 O O . ARG B 1 147 ? 4.223 13.617 -14.789 1 43.84 147 ARG B O 1
ATOM 2394 N N . THR B 1 148 ? 5.32 14.289 -16.312 1 37.06 148 THR B N 1
ATOM 2395 C CA . THR B 1 148 ? 4.324 14.125 -17.375 1 37.06 148 THR B CA 1
ATOM 2396 C C . THR B 1 148 ? 4.098 12.648 -17.672 1 37.06 148 THR B C 1
ATOM 2398 O O . THR B 1 148 ? 5.047 11.859 -17.703 1 37.06 148 THR B O 1
#

Nearest PDB structures (foldseek):
  6izj-assembly1_A  TM=6.803E-01  e=9.292E-04  Staphylococcus aureus subsp. aureus Mu50
  3oov-assembly3_B  TM=6.226E-01  e=5.263E-04  Geobacter sulfurreducens PCA
  9cxi-assembly1_A  TM=5.199E-01  e=5.263E-04  Homo sapiens
  6k2h-assembly1_A  TM=5.706E-01  e=3.085E-03  Staphylococcus aureus
  6mwz-assembly1_A  TM=5.253E-01  e=2.262E-01  Pseudomonas aeruginosa UCBPP-PA14

pLDDT: mean 83.93, std 19.74, range [16.89, 98.56]

Solvent-accessible surface area (backbone atoms only — not comparable to full-atom values): 16226 Å² total; per-residue (Å²): 134,78,73,77,67,46,56,60,24,50,37,34,33,68,64,63,66,43,55,61,39,35,54,42,57,44,43,41,57,42,47,28,60,76,66,66,34,39,32,32,36,35,34,39,38,39,74,86,78,40,35,31,26,40,60,42,73,38,61,74,50,87,88,51,84,80,84,79,76,59,58,80,37,71,60,60,88,58,44,48,78,58,28,34,54,55,34,40,33,60,68,54,44,79,60,45,79,39,83,38,49,90,74,49,54,69,82,53,38,34,51,66,54,44,52,75,73,70,57,54,30,24,37,36,50,33,48,30,50,56,95,82,35,40,38,30,34,44,37,44,26,32,59,73,73,81,80,127,136,76,75,77,65,44,56,60,23,50,38,36,32,66,63,63,65,42,55,61,38,35,53,41,57,44,44,41,56,41,47,27,59,76,67,67,35,40,30,32,33,35,35,39,38,39,72,85,79,41,35,30,27,39,60,42,74,38,61,73,50,88,87,50,82,79,86,80,75,56,58,81,38,71,61,61,87,58,44,49,76,59,30,34,54,57,34,40,33,60,68,54,43,79,60,47,78,40,83,38,47,90,73,47,54,67,82,54,38,36,51,68,55,44,52,74,72,69,56,55,30,25,37,37,50,33,48,28,51,56,95,80,35,39,39,30,34,44,37,42,26,32,57,73,74,83,81,127

Organism: NCBI:txid741277

Foldseek 3Di:
DPPPCPVVVVVCVVPVVVQPCVVCVVVQVVVCVVVVFFKKWKKFADQVQQWIFGSDMDGDDDVADDQDTGDIDRDDPCCVVQFVLVVCLQQVHAKDWFQALVPDDVNRGDSVVCCVRHNFGIKIWGFDDDPRGTGMTMMGGHHDDRPD/DPPPCPVVVVVCCVVVVVQVCVVCVVVQVVVCVVVVFFKKWKKFADQVQQWIFGSDMDGDDDVADDQDTGDIDRDDPCCVVQFVLVVCLQQVHAKDWFQALVPDDVNNGDSVVCCVRHNFGIKIWGFDDDPRGTGMTMIGGHHDDRPD

InterPro domains:
  IPR003018 GAF domain [PF01590] (19-138)
  IPR029016 GAF-like domain superfamily [G3DSA:3.30.450.40] (7-147)

Sequence (296 aa):
MSDLILPKAIKSLLDTHSDPNSVFAPLLPVLGEVLQCDRCFIYLRNPQTKLGKIVHWWRRNQQIPEITDTDWRLEPESLPTEDPLFAAALRTDPSVYVEDVETASPEVINKEFEHQNFGHRALIHAHLCQDGQLWGILKPEIFGQKRTMSDLILPKAIKSLLDTHSDPNSVFAPLLPVLGEVLQCDRCFIYLRNPQTKLGKIVHWWRRNQQIPEITDTDWRLEPESLPTEDPLFAAALRTDPSVYVEDVETASPEVINKEFEHQNFGHRALIHAHLCQDGQLWGILKPEIFGQKRT

Radius of gyration: 19.37 Å; Cα contacts (8 Å, |Δi|>4): 574; chains: 2; bounding box: 43×54×52 Å

Secondary structure (DSSP, 8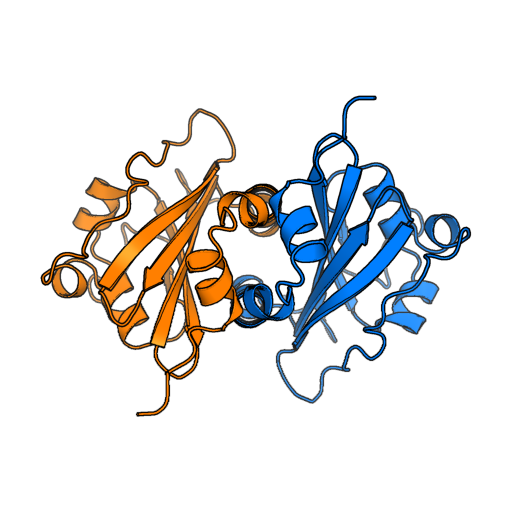-state):
-------HHHHHHHHS---HHHHHHHHHHHHHHHHT-SEEEEEEE-TTT-EEEEEEEEESSTTSPPP---S-EEPPTTHHHH-HHHHHHHTTPPPEEES-TTTS-TTT--HHHHHHHT--SEEEEEEEEETTEEEEEEEEEE-SS---/-------HHHHHHHHTT--HHHHHHHHHHHHHHHHT-SEEEEEEEETTTTEEEEEEEEESSTTSPPP---S-EEPPTTHHHH-HHHHHHHTTPPPEEES-TTTS-TTT--HHHHHHHT--SEEEEEEEEETTEEEEEEEEEE-SS---